Protein AF-A0AAU6AHE7-F1 (afdb_monomer_lite)

Sequence (210 aa):
MGIYHPPVNEHETVVSTALHVVAATHYSRADDPHEDAAYEYSVEQLALAARALAEAVDRKPADEQPIGWTKGREIEQDAIHKHFGLSYANYLVIPRTLLQSMPQEWQHQFVALLKVLEEAFAHVPQADVYDVTAGTENLLRDMTESQLYAACVEVTGDDEMGHGPNTAYRRLSDGEELDGDSYGFMPGEDPVPHYNRGRTRIEPRLGGGE

Secondary structure (DSSP, 8-state):
-PPPPPPHHHHHHHHHHHHHHHHTTPPP-S--S-HHHHHHHHHHHHHHHHHHHHHHHHTS-TTTSPTT--TT-------HHHHT--SS-S-----HHHHHHS-HHHHHHHHHHHHHHHHHHTTS---S------EEEEEGGGS-HHHHHHTTEEEES-BTTBS-TT-EEEETTT--EE-TTSEEEEE---SSPPP-TTT-------S---

Structure (mmCIF, N/CA/C/O backbone):
data_AF-A0AAU6AHE7-F1
#
_entry.id   AF-A0AAU6AHE7-F1
#
loop_
_atom_site.group_PDB
_atom_site.id
_atom_site.type_symbol
_atom_site.label_atom_id
_atom_site.label_alt_id
_atom_site.label_comp_id
_atom_site.label_asym_id
_atom_site.label_entity_id
_atom_site.label_seq_id
_atom_site.pdbx_PDB_ins_code
_atom_site.Cartn_x
_atom_site.Cartn_y
_atom_site.Cartn_z
_atom_site.occupancy
_atom_site.B_iso_or_equiv
_atom_site.auth_seq_id
_atom_site.auth_comp_id
_atom_site.auth_asym_id
_atom_site.auth_atom_id
_atom_site.pdbx_PDB_model_num
ATOM 1 N N . MET A 1 1 ? -3.663 -21.275 24.344 1.00 34.25 1 MET A N 1
ATOM 2 C CA . MET A 1 1 ? -3.005 -20.129 23.682 1.00 34.25 1 MET A CA 1
ATOM 3 C C . MET A 1 1 ? -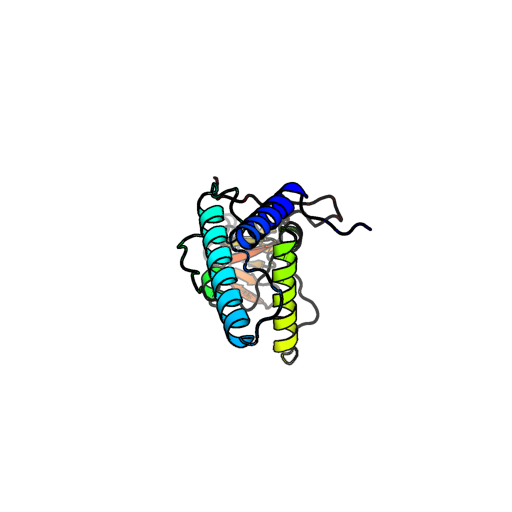3.708 -18.892 24.214 1.00 34.25 1 MET A C 1
ATOM 5 O O . MET A 1 1 ? -4.922 -18.826 24.085 1.00 34.25 1 MET A O 1
ATOM 9 N N . GLY A 1 2 ? -3.004 -18.092 25.017 1.00 37.03 2 GLY A N 1
ATOM 10 C CA . GLY A 1 2 ? -3.599 -17.163 25.984 1.00 37.03 2 GLY A CA 1
ATOM 11 C C . GLY A 1 2 ? -4.279 -15.960 25.339 1.00 37.03 2 GLY A C 1
ATOM 12 O O . GLY A 1 2 ? -3.719 -15.339 24.442 1.00 37.03 2 GLY A O 1
ATOM 13 N N . ILE A 1 3 ? -5.484 -15.662 25.821 1.00 34.66 3 ILE A N 1
ATOM 14 C CA . ILE A 1 3 ? -6.215 -14.418 25.579 1.00 34.66 3 ILE A CA 1
ATOM 15 C C . ILE A 1 3 ? -5.326 -13.277 26.090 1.00 34.66 3 ILE A C 1
ATOM 17 O O . ILE A 1 3 ? -4.918 -13.292 27.250 1.00 34.66 3 ILE A O 1
ATOM 21 N N . TYR A 1 4 ? -4.968 -12.335 25.220 1.00 42.66 4 TYR A N 1
ATOM 22 C CA . TYR A 1 4 ? -4.226 -11.144 25.622 1.00 42.66 4 TYR A CA 1
ATOM 23 C C . TYR A 1 4 ? -5.147 -10.266 26.474 1.00 42.66 4 TYR A C 1
ATOM 25 O O . TYR A 1 4 ? -6.187 -9.806 26.005 1.00 42.66 4 TYR A O 1
ATOM 33 N N . HIS A 1 5 ? -4.776 -10.081 27.737 1.00 38.50 5 HIS A N 1
ATOM 34 C CA . HIS A 1 5 ? -5.360 -9.066 28.598 1.00 38.50 5 HIS A CA 1
ATOM 35 C C . HIS A 1 5 ? -4.505 -7.798 28.461 1.00 38.50 5 HIS A C 1
ATOM 37 O O . HIS A 1 5 ? -3.282 -7.910 28.591 1.00 38.50 5 HIS A O 1
ATOM 43 N N . PRO A 1 6 ? -5.097 -6.617 28.195 1.00 37.56 6 PRO A N 1
ATOM 44 C CA . PRO A 1 6 ? -4.361 -5.356 28.264 1.00 37.56 6 PRO A CA 1
ATOM 45 C C . PRO A 1 6 ? -3.673 -5.240 29.635 1.00 37.56 6 PRO A C 1
ATOM 47 O O . PRO A 1 6 ? -4.165 -5.841 30.599 1.00 37.56 6 PRO A O 1
ATOM 50 N N . PRO A 1 7 ? -2.538 -4.521 29.745 1.00 43.16 7 PRO A N 1
ATOM 51 C CA . PRO A 1 7 ? -1.830 -4.372 31.010 1.00 43.16 7 PRO A CA 1
ATOM 52 C C . PRO A 1 7 ? -2.825 -3.935 32.084 1.00 43.16 7 PRO A C 1
ATOM 54 O O . PRO A 1 7 ? -3.470 -2.892 31.975 1.00 43.16 7 PRO A O 1
ATOM 57 N N . VAL A 1 8 ? -2.972 -4.803 33.086 1.00 47.88 8 VAL A N 1
ATOM 58 C CA . VAL A 1 8 ? -4.043 -4.791 34.092 1.00 47.88 8 VAL A CA 1
ATOM 59 C C . VAL A 1 8 ? -4.234 -3.393 34.694 1.00 47.88 8 VAL A C 1
ATOM 61 O O . VAL A 1 8 ? -5.364 -2.957 34.867 1.00 47.88 8 VAL A O 1
ATOM 64 N N . ASN A 1 9 ? -3.148 -2.633 34.851 1.00 49.12 9 ASN A N 1
ATOM 65 C CA . ASN A 1 9 ? -3.151 -1.288 35.421 1.00 49.12 9 ASN A CA 1
ATOM 66 C C . ASN A 1 9 ? -3.928 -0.230 34.617 1.00 49.12 9 ASN A C 1
ATOM 68 O O . ASN A 1 9 ? -4.569 0.624 35.225 1.00 49.12 9 ASN A O 1
ATOM 72 N N . GLU A 1 10 ? -3.895 -0.231 33.281 1.00 47.84 10 GLU A N 1
ATOM 73 C CA . GLU A 1 10 ? -4.550 0.830 32.489 1.00 47.84 10 GLU A CA 1
ATOM 74 C C . GLU A 1 10 ? -6.059 0.595 32.391 1.00 47.84 10 GLU A C 1
ATOM 76 O O . GLU A 1 10 ? -6.860 1.509 32.604 1.00 47.84 10 GLU A O 1
ATOM 81 N N . HIS A 1 11 ? -6.449 -0.663 32.177 1.00 47.00 11 HIS A N 1
ATOM 82 C CA . HIS A 1 11 ? -7.846 -1.082 32.186 1.00 47.00 11 HIS A CA 1
ATOM 83 C C . HIS A 1 11 ? -8.463 -0.944 33.587 1.00 47.00 11 HIS A C 1
ATOM 85 O O . HIS A 1 11 ? -9.567 -0.421 33.716 1.00 47.00 11 HIS A O 1
ATOM 91 N N . GLU A 1 12 ? -7.746 -1.321 34.653 1.00 53.78 12 GLU A N 1
ATOM 92 C CA . GLU A 1 12 ? -8.197 -1.105 36.035 1.00 53.78 12 GLU A CA 1
ATOM 93 C C . GLU A 1 12 ? -8.295 0.376 36.392 1.00 53.78 12 GLU A C 1
ATOM 95 O O . GLU A 1 12 ? -9.189 0.753 37.143 1.00 53.78 12 GLU A O 1
ATOM 100 N N . THR A 1 13 ? -7.447 1.246 35.840 1.00 58.53 13 THR A N 1
ATOM 101 C CA . THR A 1 13 ? -7.545 2.688 36.104 1.00 58.53 13 THR A CA 1
ATOM 102 C C . THR A 1 13 ? -8.794 3.279 35.453 1.00 58.53 13 THR A C 1
ATOM 104 O O . THR A 1 13 ? -9.534 4.009 36.112 1.00 58.53 13 THR A O 1
ATOM 107 N N . VAL A 1 14 ? -9.085 2.931 34.195 1.00 57.94 14 VAL A N 1
ATOM 108 C CA . VAL A 1 14 ? -10.292 3.410 33.497 1.00 57.94 14 VAL A CA 1
ATOM 109 C C . VAL A 1 14 ? -11.553 2.843 34.144 1.00 57.94 14 VAL A C 1
ATOM 111 O O . VAL A 1 14 ? -12.477 3.595 34.453 1.00 57.94 14 VAL A O 1
ATOM 114 N N . VAL A 1 15 ? -11.573 1.536 34.416 1.00 57.06 15 VAL A N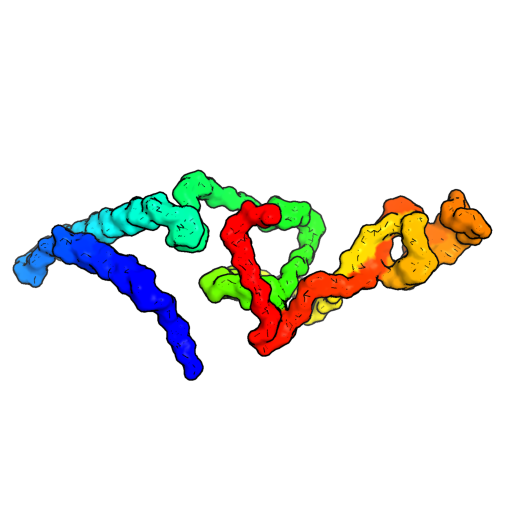 1
ATOM 115 C CA . VAL A 1 15 ? -12.703 0.864 35.067 1.00 57.06 15 VAL A CA 1
ATOM 116 C C . VAL A 1 15 ? -12.902 1.371 36.495 1.00 57.06 15 VAL A C 1
ATOM 118 O O . VAL A 1 15 ? -14.031 1.678 36.860 1.00 57.06 15 VAL A O 1
ATOM 121 N N . SER A 1 16 ? -11.846 1.530 37.299 1.00 59.09 16 SER A N 1
ATOM 122 C CA . SER A 1 16 ? -11.978 2.052 38.668 1.00 59.09 16 SER A CA 1
ATOM 123 C C . SER A 1 16 ? -12.401 3.516 38.688 1.00 59.09 16 SER A C 1
ATOM 125 O O . SER A 1 16 ? -13.220 3.883 39.523 1.00 59.09 16 SER A O 1
ATOM 127 N N . THR A 1 17 ? -11.925 4.341 37.751 1.00 61.66 17 THR A N 1
ATOM 128 C CA . THR A 1 17 ? -12.350 5.744 37.632 1.00 61.66 17 THR A CA 1
ATOM 129 C C . THR A 1 17 ? -13.822 5.826 37.233 1.00 61.66 17 THR A C 1
ATOM 131 O O . THR A 1 17 ? -14.583 6.553 37.869 1.00 61.66 17 THR A O 1
ATOM 134 N N . ALA A 1 18 ? -14.256 5.030 36.249 1.00 59.69 18 ALA A N 1
ATOM 135 C CA . ALA A 1 18 ? -15.661 4.943 35.859 1.00 59.69 18 ALA A CA 1
ATOM 136 C C . ALA A 1 18 ? -16.542 4.451 37.020 1.00 59.69 18 ALA A C 1
ATOM 138 O O . ALA A 1 18 ? -17.566 5.063 37.320 1.00 59.69 18 ALA A O 1
ATOM 139 N N . LEU A 1 19 ? -16.115 3.402 37.731 1.00 59.88 19 LEU A N 1
ATOM 140 C CA . LEU A 1 19 ? -16.818 2.877 38.902 1.00 59.88 19 LEU A CA 1
ATOM 141 C C . LEU A 1 19 ? -16.859 3.882 40.057 1.00 59.88 19 LEU A C 1
ATOM 143 O O . LEU A 1 19 ? -17.886 3.975 40.717 1.00 59.88 19 LEU A O 1
ATOM 147 N N . HIS A 1 20 ? -15.803 4.664 40.296 1.00 62.97 20 HIS A N 1
ATOM 148 C CA . HIS A 1 20 ? -15.810 5.711 41.321 1.00 62.97 20 HIS A CA 1
ATOM 149 C C . HIS A 1 20 ? -16.767 6.853 40.980 1.00 62.97 20 HIS A C 1
ATOM 151 O O . HIS A 1 20 ? -17.437 7.353 41.878 1.00 62.97 20 HIS A O 1
ATOM 157 N N . VAL A 1 21 ? -16.866 7.253 39.710 1.00 61.03 21 VAL A N 1
ATOM 158 C CA . VAL A 1 21 ? -17.816 8.291 39.272 1.00 61.03 21 VAL A CA 1
ATOM 159 C C . VAL A 1 21 ? -19.261 7.800 39.409 1.00 61.03 21 VAL A C 1
ATOM 161 O O . VAL A 1 21 ? -20.110 8.528 39.923 1.00 61.03 21 VAL A O 1
ATOM 164 N N . VAL A 1 22 ? -19.530 6.546 39.035 1.00 57.94 22 VAL A N 1
ATOM 165 C CA . VAL A 1 22 ? -20.841 5.903 39.239 1.00 57.94 22 VAL A CA 1
ATOM 166 C C . VAL A 1 22 ? -21.149 5.734 40.733 1.00 57.94 22 VAL A C 1
ATOM 168 O O . VAL A 1 22 ? -22.273 5.965 41.168 1.00 57.94 22 VAL A O 1
ATOM 171 N N . ALA A 1 23 ? -20.151 5.389 41.550 1.00 56.81 23 ALA A N 1
ATOM 172 C CA . ALA A 1 23 ? -20.336 5.199 42.984 1.00 56.81 23 ALA A CA 1
ATOM 173 C C . ALA A 1 23 ? -20.559 6.516 43.743 1.00 56.81 23 ALA A C 1
ATOM 175 O O . ALA A 1 23 ? -21.386 6.576 44.652 1.00 56.81 23 ALA A O 1
ATOM 176 N N . ALA A 1 24 ? -19.854 7.582 43.356 1.00 57.75 24 ALA A N 1
ATOM 177 C CA . ALA A 1 24 ? -19.977 8.916 43.944 1.00 57.75 24 ALA A CA 1
ATOM 178 C C . ALA A 1 24 ? -21.341 9.575 43.678 1.00 57.75 24 ALA A C 1
ATOM 180 O O . ALA A 1 24 ? -21.667 10.586 44.299 1.00 57.75 24 ALA A O 1
ATOM 181 N N . THR A 1 25 ? -22.134 9.009 42.769 1.00 58.19 25 THR A N 1
ATOM 182 C CA . THR A 1 25 ? -23.429 9.541 42.336 1.00 58.19 25 THR A CA 1
ATOM 183 C C . THR A 1 25 ? -24.606 8.656 42.767 1.00 58.19 25 THR A C 1
ATOM 185 O O . THR A 1 25 ? -25.740 8.925 42.391 1.00 58.19 25 THR A O 1
ATOM 188 N N . HIS A 1 26 ? -24.385 7.620 43.592 1.00 55.16 26 HIS A N 1
ATOM 189 C CA . HIS A 1 26 ? -25.413 6.616 43.890 1.00 55.16 26 HIS A CA 1
ATOM 190 C C . HIS A 1 26 ? -26.710 7.156 44.529 1.00 55.16 26 HIS A C 1
ATOM 192 O O . HIS A 1 26 ? -26.734 7.627 45.666 1.00 55.16 26 HIS A O 1
ATOM 198 N N . TYR A 1 27 ? -27.812 6.908 43.815 1.00 48.03 27 TYR A N 1
ATOM 199 C CA . TYR A 1 27 ? -29.185 6.764 44.303 1.00 48.03 27 TYR A CA 1
ATOM 200 C C . TYR A 1 27 ? -29.412 5.304 44.765 1.00 48.03 27 TYR A C 1
ATOM 202 O O . TYR A 1 27 ? -29.033 4.361 44.064 1.00 48.03 27 TYR A O 1
ATOM 210 N N . SER A 1 28 ? -29.986 5.101 45.959 1.00 48.84 28 SER A N 1
ATOM 211 C CA . SER A 1 28 ? -30.233 3.775 46.556 1.00 48.84 28 SER A CA 1
ATOM 212 C C . SER A 1 28 ? -31.564 3.194 46.072 1.00 48.84 28 SER A C 1
ATOM 214 O O . SER A 1 28 ? -32.614 3.804 46.247 1.00 48.84 28 SER A O 1
ATOM 216 N N . ARG A 1 29 ? -31.515 1.993 45.486 1.00 50.91 29 ARG A N 1
ATOM 217 C CA . ARG A 1 29 ? -32.651 1.278 44.891 1.00 50.91 29 ARG A CA 1
ATOM 218 C C . ARG A 1 29 ? -33.308 0.368 45.930 1.00 50.91 29 ARG A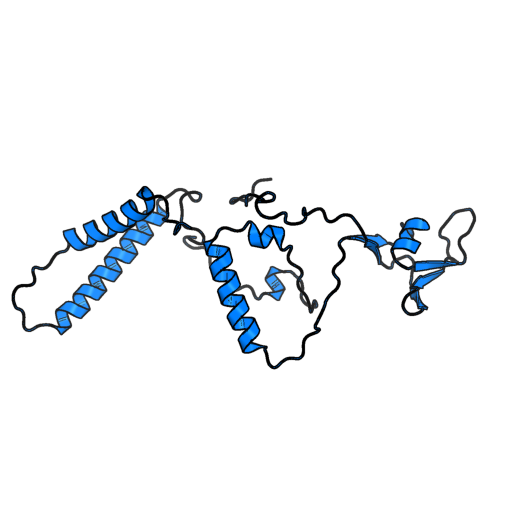 C 1
ATOM 220 O O . ARG A 1 29 ? -33.000 -0.817 46.003 1.00 50.91 29 ARG A O 1
ATOM 227 N N . ALA A 1 30 ? -34.202 0.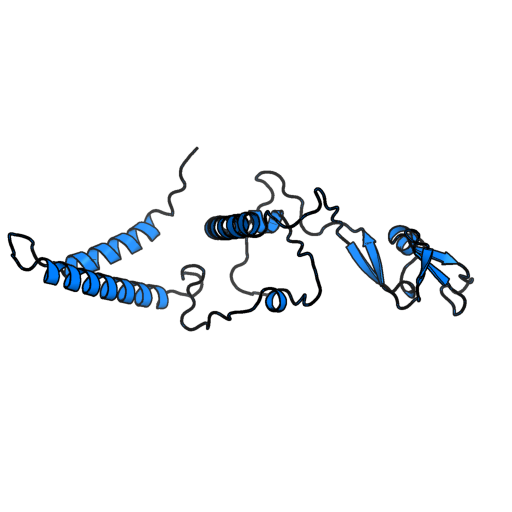924 46.731 1.00 46.09 30 ALA A N 1
ATOM 228 C CA . ALA A 1 30 ? -35.174 0.135 47.475 1.00 46.09 30 ALA A CA 1
ATOM 229 C C . ALA A 1 30 ? -36.549 0.764 47.224 1.00 46.09 30 ALA A C 1
ATOM 231 O O . ALA A 1 30 ? -36.892 1.756 47.853 1.00 46.09 30 ALA A O 1
ATOM 232 N N . ASP A 1 31 ? -37.258 0.187 46.249 1.00 52.06 31 ASP A N 1
ATOM 233 C CA . ASP A 1 31 ? -38.673 0.400 45.912 1.00 52.06 31 ASP A CA 1
ATOM 234 C C . ASP A 1 31 ? -39.074 1.810 45.409 1.00 52.06 31 ASP A C 1
ATOM 236 O O . ASP A 1 31 ? -39.414 2.673 46.212 1.00 52.06 31 ASP A O 1
ATOM 240 N N . ASP A 1 32 ? -39.124 2.053 44.083 1.00 50.88 32 ASP A N 1
ATOM 241 C CA . ASP A 1 32 ? -39.706 3.304 43.542 1.00 50.88 32 ASP A CA 1
ATOM 242 C C . ASP A 1 32 ? -40.528 3.105 42.232 1.00 50.88 32 ASP A C 1
ATOM 244 O O . ASP A 1 32 ? -40.006 2.533 41.269 1.00 50.88 32 ASP A O 1
ATOM 248 N N . PRO A 1 33 ? -41.801 3.567 42.177 1.00 51.56 33 PRO A N 1
ATOM 249 C CA . PRO A 1 33 ? -42.702 3.550 41.012 1.00 51.56 33 PRO A CA 1
ATOM 250 C C . PRO A 1 33 ? -42.347 4.499 39.839 1.00 51.56 33 PRO A C 1
ATOM 252 O O . PRO A 1 33 ? -43.145 4.621 38.908 1.00 51.56 33 PRO A O 1
ATOM 255 N N . HIS A 1 34 ? -41.186 5.158 39.839 1.00 54.19 34 HIS A N 1
ATOM 256 C CA . HIS A 1 34 ? -40.734 6.083 38.785 1.00 54.19 34 HIS A CA 1
ATOM 257 C C . HIS A 1 34 ? -39.682 5.489 37.820 1.00 54.19 34 HIS A C 1
ATOM 259 O O . HIS A 1 34 ? -38.657 6.111 37.545 1.00 54.19 34 HIS A O 1
ATOM 265 N N . GLU A 1 35 ? -39.925 4.291 37.282 1.00 53.50 35 GLU A N 1
ATOM 266 C CA . GLU A 1 35 ? -38.985 3.547 36.414 1.00 53.50 35 GLU A CA 1
ATOM 267 C C . GLU A 1 35 ? -38.435 4.368 35.221 1.00 53.50 35 GLU A C 1
ATOM 269 O O . GLU A 1 35 ? -37.248 4.268 34.904 1.00 53.50 35 GLU A O 1
ATOM 274 N N . ASP A 1 36 ? -39.240 5.265 34.643 1.00 57.38 36 ASP A N 1
ATOM 275 C CA . ASP A 1 36 ? -38.819 6.162 33.553 1.00 57.38 36 ASP A CA 1
ATOM 276 C C . ASP A 1 36 ? -37.792 7.220 34.008 1.00 57.38 36 ASP A C 1
ATOM 278 O O . ASP A 1 36 ? -36.836 7.517 33.289 1.00 57.38 36 ASP A O 1
ATOM 282 N N . ALA A 1 37 ? -37.909 7.722 35.243 1.00 58.62 37 ALA A N 1
ATOM 283 C CA . ALA A 1 37 ? -36.946 8.665 35.818 1.00 58.62 37 ALA A CA 1
ATOM 284 C C . ALA A 1 37 ? -35.591 7.994 36.105 1.00 58.62 37 ALA A C 1
ATOM 286 O O . ALA A 1 37 ? -34.546 8.643 36.052 1.00 58.62 37 ALA A O 1
ATOM 287 N N . ALA A 1 38 ? -35.586 6.682 36.369 1.00 56.34 38 ALA A N 1
ATOM 288 C CA . ALA A 1 38 ? -34.358 5.912 36.551 1.00 56.34 38 ALA A CA 1
ATOM 289 C C . ALA A 1 38 ? -33.588 5.740 35.231 1.00 56.34 38 ALA A C 1
ATOM 291 O O . ALA A 1 38 ? -32.355 5.798 35.230 1.00 56.34 38 ALA A O 1
ATOM 292 N N . TYR A 1 39 ? -34.298 5.563 34.111 1.00 58.81 39 TYR A N 1
ATOM 293 C CA . TYR A 1 39 ? -33.679 5.516 32.788 1.00 58.81 39 TYR A CA 1
ATOM 294 C C . TYR A 1 39 ? -33.067 6.872 32.421 1.00 58.81 39 TYR A C 1
ATOM 296 O O . TYR A 1 39 ? -31.875 6.929 32.115 1.00 58.81 39 TYR A O 1
ATOM 304 N N . GLU A 1 40 ? -33.829 7.963 32.538 1.00 59.91 40 GLU A N 1
ATOM 305 C CA . GLU A 1 40 ? -33.344 9.322 32.250 1.00 59.91 40 GLU A CA 1
ATOM 306 C C . GLU A 1 40 ? -32.126 9.688 33.109 1.00 59.91 40 GLU A C 1
ATOM 308 O O . GLU A 1 40 ? -31.093 10.104 32.581 1.00 59.91 40 GLU A O 1
ATOM 313 N N . TYR A 1 41 ? -32.181 9.410 34.413 1.00 66.94 41 TYR A N 1
ATOM 314 C CA . TYR A 1 41 ? -31.055 9.631 35.316 1.00 66.94 41 TYR A CA 1
ATOM 315 C C . TYR A 1 41 ? -29.827 8.784 34.951 1.00 66.94 41 TYR A C 1
ATOM 317 O O . TYR A 1 41 ? -28.698 9.273 34.985 1.00 66.94 41 TYR A O 1
ATOM 325 N N . SER A 1 42 ? -30.013 7.517 34.563 1.00 65.25 42 SER A N 1
ATOM 326 C CA . SER A 1 42 ? -28.894 6.659 34.152 1.00 65.25 42 SER A CA 1
ATOM 327 C C . SER A 1 42 ? -28.205 7.159 32.877 1.00 65.25 42 SER A C 1
ATOM 329 O O . SER A 1 42 ? -26.978 7.095 32.777 1.00 65.25 42 SER A O 1
ATOM 331 N N . VAL A 1 43 ? -28.974 7.716 31.936 1.00 65.94 43 VAL A N 1
ATOM 332 C CA . VAL A 1 43 ? -28.452 8.343 30.715 1.00 65.94 43 VAL A CA 1
ATOM 333 C C . VAL A 1 43 ? -27.667 9.610 31.058 1.00 65.94 43 VAL A C 1
ATOM 335 O O . VAL A 1 43 ? -26.573 9.810 30.526 1.00 65.94 43 VAL A O 1
ATOM 338 N N . GLU A 1 44 ? -28.161 10.432 31.987 1.00 68.50 44 GLU A N 1
ATOM 339 C CA . GLU A 1 44 ? -27.439 11.614 32.471 1.00 68.50 44 GLU A CA 1
ATOM 340 C C . GLU A 1 44 ? -26.124 11.247 33.171 1.00 68.50 44 GLU A C 1
ATOM 342 O O . GLU A 1 44 ? -25.083 11.843 32.883 1.00 68.50 44 GLU A O 1
ATOM 347 N N . GLN A 1 45 ? -26.129 10.232 34.043 1.00 73.19 45 GLN A N 1
ATOM 348 C CA . GLN A 1 45 ? -24.910 9.767 34.712 1.00 73.19 45 GLN A CA 1
ATOM 349 C C . GLN A 1 45 ? -23.899 9.182 33.723 1.00 73.19 45 GLN A C 1
ATOM 351 O O . GLN A 1 45 ? -22.700 9.446 33.840 1.00 73.19 45 GLN A O 1
ATOM 356 N N . LEU A 1 46 ? -24.363 8.448 32.708 1.00 73.38 46 LEU A N 1
ATOM 357 C CA . LEU A 1 46 ? -23.504 7.950 31.637 1.00 73.38 46 LEU A CA 1
ATOM 358 C C . LEU A 1 46 ? -22.875 9.104 30.843 1.00 73.38 46 LEU A C 1
ATOM 360 O O . LEU A 1 46 ? -21.678 9.069 30.560 1.00 73.38 46 LEU A O 1
ATOM 364 N N . ALA A 1 47 ? -23.650 10.143 30.524 1.00 64.81 47 ALA A N 1
ATOM 365 C CA . ALA A 1 47 ? -23.152 11.323 29.821 1.00 64.81 47 ALA A CA 1
ATOM 366 C C . ALA A 1 47 ? -22.108 12.093 30.651 1.00 64.81 47 ALA A C 1
ATOM 368 O O . ALA A 1 47 ? -21.072 12.503 30.119 1.00 64.81 47 ALA A O 1
ATOM 369 N N . LEU A 1 48 ? -22.336 12.248 31.960 1.00 72.69 48 LEU A N 1
ATOM 370 C CA . LEU A 1 48 ? -21.383 12.878 32.879 1.00 72.69 48 LEU A CA 1
ATOM 371 C C . LEU A 1 48 ? -20.095 12.059 33.016 1.00 72.69 48 LEU A C 1
ATOM 373 O O . LEU A 1 48 ? -19.003 12.625 32.939 1.00 72.69 48 LEU A O 1
ATOM 377 N N . ALA A 1 49 ? -20.206 10.737 33.157 1.00 73.31 49 ALA A N 1
ATOM 378 C CA . ALA A 1 49 ? -19.057 9.842 33.227 1.00 73.31 49 ALA A CA 1
ATOM 379 C C . ALA A 1 49 ? -18.247 9.849 31.921 1.00 73.31 49 ALA A C 1
ATOM 381 O O . ALA A 1 49 ? -17.021 9.959 31.961 1.00 73.31 49 ALA A O 1
ATOM 382 N N . ALA A 1 50 ? -18.917 9.811 30.765 1.00 71.75 50 ALA A N 1
ATOM 383 C CA . ALA A 1 50 ? -18.272 9.900 29.456 1.00 71.75 50 ALA A CA 1
ATOM 384 C C . ALA A 1 50 ? -17.523 11.230 29.281 1.00 71.75 50 ALA A C 1
ATOM 386 O O . ALA A 1 50 ? -16.381 11.244 28.818 1.00 71.75 50 ALA A O 1
ATOM 387 N N . ARG A 1 51 ? -18.125 12.346 29.711 1.00 72.69 51 ARG A N 1
ATOM 388 C CA . ARG A 1 51 ? -17.478 13.663 29.689 1.00 72.69 51 ARG A CA 1
ATOM 389 C C . ARG A 1 51 ? -16.261 13.723 30.611 1.00 72.69 51 ARG A C 1
ATOM 391 O O . ARG A 1 51 ? -15.210 14.199 30.192 1.00 72.69 51 ARG A O 1
ATOM 398 N N . ALA A 1 52 ? -16.383 13.238 31.845 1.00 74.75 52 ALA A N 1
ATOM 399 C CA . ALA A 1 52 ? -15.278 13.223 32.801 1.00 74.75 52 ALA A CA 1
ATOM 400 C C . ALA A 1 52 ? -14.109 12.357 32.304 1.00 74.75 52 ALA A C 1
ATOM 402 O O . ALA A 1 52 ? -12.949 12.746 32.449 1.00 74.75 52 ALA A O 1
ATOM 403 N N . LEU A 1 53 ? -14.412 11.220 31.670 1.00 79.00 53 LEU A N 1
ATOM 404 C CA . LEU A 1 53 ? -13.415 10.364 31.035 1.00 79.00 53 LEU A CA 1
ATOM 405 C C . LEU A 1 53 ? -12.709 11.096 29.889 1.00 79.00 53 LEU A C 1
ATOM 407 O O . LEU A 1 53 ? -11.482 11.103 29.847 1.00 79.00 53 LEU A O 1
ATOM 411 N N . ALA A 1 54 ? -13.460 11.763 29.010 1.00 75.25 54 ALA A N 1
ATOM 412 C CA . ALA A 1 54 ? -12.882 12.544 27.920 1.00 75.25 5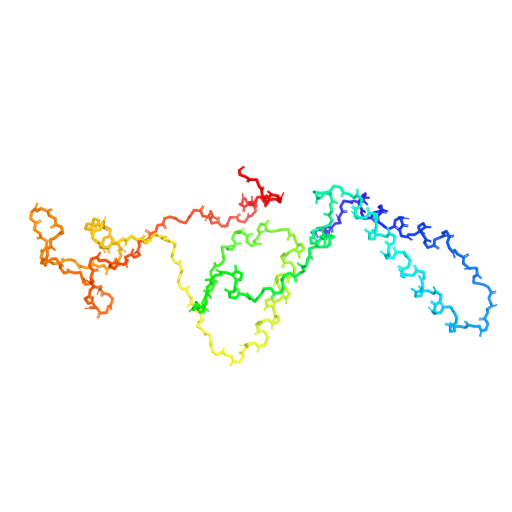4 ALA A CA 1
ATOM 413 C C . ALA A 1 54 ? -11.946 13.652 28.432 1.00 75.25 54 ALA A C 1
ATOM 415 O O . ALA A 1 54 ? -10.820 13.790 27.961 1.00 75.25 54 ALA A O 1
ATOM 416 N N . GLU A 1 55 ? -12.365 14.394 29.459 1.00 77.06 55 GLU A N 1
ATOM 417 C CA . GLU A 1 55 ? -11.534 15.429 30.082 1.00 77.06 55 GLU A CA 1
ATOM 418 C C . GLU A 1 55 ? -10.278 14.858 30.758 1.00 77.06 55 GLU A C 1
ATOM 420 O O . GLU A 1 55 ? -9.230 15.506 30.763 1.00 77.06 55 GLU A O 1
ATOM 425 N N . ALA A 1 56 ? -10.360 13.662 31.346 1.00 78.44 56 ALA A N 1
ATOM 426 C CA . ALA A 1 56 ? -9.212 12.995 31.952 1.00 78.44 56 ALA A CA 1
ATOM 427 C C . ALA A 1 56 ? -8.195 12.546 30.895 1.00 78.44 56 ALA A C 1
ATOM 429 O O . ALA A 1 56 ? -6.993 12.726 31.090 1.00 78.44 56 ALA A O 1
ATOM 430 N N . VAL A 1 57 ? -8.675 12.009 29.772 1.00 76.81 57 VAL A N 1
ATOM 431 C CA . VAL A 1 57 ? -7.827 11.618 28.644 1.00 76.81 57 VAL A CA 1
ATOM 432 C C . VAL A 1 57 ? -7.169 12.844 28.004 1.00 76.81 57 VAL A C 1
ATOM 434 O O . VAL A 1 57 ? -5.966 12.831 27.771 1.00 76.81 57 VAL A O 1
ATOM 437 N N . ASP A 1 58 ? -7.905 13.942 27.829 1.00 75.62 58 ASP A N 1
ATOM 438 C CA . ASP A 1 58 ? -7.378 15.209 27.300 1.00 75.62 58 ASP A CA 1
ATOM 439 C C . ASP A 1 58 ? -6.225 15.807 28.120 1.00 75.62 58 ASP A C 1
ATOM 441 O O . ASP A 1 58 ? -5.431 16.587 27.595 1.00 75.62 58 ASP A O 1
ATOM 445 N N . ARG A 1 59 ? -6.149 15.503 29.422 1.00 78.88 59 ARG A N 1
ATOM 446 C CA . ARG A 1 59 ? -5.072 15.984 30.304 1.00 78.88 59 ARG A CA 1
ATOM 447 C C . ARG A 1 59 ? -3.796 15.151 30.199 1.00 78.88 59 ARG A C 1
ATOM 449 O O . ARG A 1 59 ? -2.782 15.559 30.762 1.00 78.88 59 ARG A O 1
ATOM 456 N N . LYS A 1 60 ? -3.836 13.997 29.529 1.00 75.19 60 LYS A N 1
ATOM 457 C CA . LYS A 1 60 ? -2.653 13.158 29.326 1.00 75.19 60 LYS A CA 1
ATOM 458 C C . LYS A 1 60 ? -1.729 13.753 28.255 1.00 75.19 60 LYS A C 1
ATOM 460 O O . LYS A 1 60 ? -2.230 14.378 27.314 1.00 75.19 60 LYS A O 1
ATOM 465 N N . PRO A 1 61 ? -0.403 13.551 28.370 1.00 76.06 61 PRO A N 1
ATOM 466 C CA . PRO A 1 61 ? 0.542 13.757 27.271 1.00 76.06 61 PRO A CA 1
ATOM 467 C C . PRO A 1 61 ? 0.082 13.056 25.982 1.00 76.06 61 PRO A C 1
ATOM 469 O O . PRO A 1 61 ? -0.572 12.019 26.052 1.00 76.06 61 PRO A O 1
ATOM 472 N N . ALA A 1 62 ? 0.395 13.614 24.807 1.00 68.56 62 ALA A N 1
ATOM 473 C CA . ALA A 1 62 ? -0.111 13.114 23.519 1.00 68.56 62 ALA A CA 1
ATOM 474 C C . ALA A 1 62 ? 0.325 11.669 23.201 1.00 68.56 62 ALA A C 1
ATOM 476 O O . ALA A 1 62 ? -0.392 10.940 22.527 1.00 68.56 62 ALA A O 1
ATOM 477 N N . ASP A 1 63 ? 1.481 11.257 23.709 1.00 71.69 63 ASP A N 1
ATOM 478 C CA . ASP A 1 63 ? 2.035 9.904 23.644 1.00 71.69 63 ASP A CA 1
ATOM 479 C C . ASP A 1 63 ? 1.375 8.921 24.628 1.00 71.69 63 ASP A C 1
ATOM 481 O O . ASP A 1 63 ? 1.467 7.711 24.440 1.00 71.69 63 ASP A O 1
ATOM 485 N N . GLU A 1 64 ? 0.664 9.427 25.640 1.00 71.94 64 GLU A N 1
ATOM 486 C CA . GLU A 1 64 ? -0.131 8.642 26.594 1.00 71.94 64 GLU A CA 1
ATOM 487 C C . GLU A 1 64 ? -1.641 8.659 26.289 1.00 71.94 64 GLU A C 1
ATOM 489 O O . GLU A 1 64 ? -2.432 8.021 26.995 1.00 71.94 64 GLU A O 1
ATOM 494 N N . GLN A 1 65 ? -2.074 9.423 25.284 1.00 74.56 65 GLN A N 1
ATOM 495 C CA . GLN A 1 65 ? -3.470 9.454 24.860 1.00 74.56 65 GLN A CA 1
ATOM 496 C C . GLN A 1 65 ? -3.820 8.181 24.063 1.00 74.56 65 GLN A C 1
ATOM 498 O O . GLN A 1 65 ? -2.977 7.643 23.343 1.00 74.56 65 GLN A O 1
ATOM 503 N N . PRO A 1 66 ? -5.069 7.682 24.154 1.00 70.06 66 PRO A N 1
ATOM 504 C CA . PRO A 1 66 ? -5.547 6.594 23.318 1.00 70.06 66 PRO A CA 1
ATOM 505 C C . PRO A 1 66 ? -5.337 6.912 21.841 1.00 70.06 66 PRO A C 1
ATOM 507 O O . PRO A 1 66 ? -5.489 8.048 21.395 1.00 70.06 66 PRO A O 1
ATOM 510 N N . ILE A 1 67 ? -5.032 5.895 21.050 1.00 56.41 67 ILE A N 1
ATOM 511 C CA . ILE A 1 67 ? -4.793 6.086 19.623 1.00 56.41 67 ILE A CA 1
ATOM 512 C C . ILE A 1 67 ? -6.062 6.624 18.941 1.00 56.41 67 ILE A C 1
ATOM 514 O O . ILE A 1 67 ? -7.156 6.103 19.145 1.00 56.41 67 ILE A O 1
ATOM 518 N N . GLY A 1 68 ? -5.910 7.675 18.130 1.00 57.78 68 GLY A N 1
ATOM 519 C CA . GLY A 1 68 ? -7.029 8.381 17.492 1.00 57.78 68 GLY A CA 1
ATOM 520 C C . GLY A 1 68 ? -7.699 9.425 18.392 1.00 57.78 68 GLY A C 1
ATOM 521 O O . GLY A 1 68 ? -8.512 10.210 17.903 1.00 57.78 68 GLY A O 1
ATOM 522 N N . TRP A 1 69 ? -7.323 9.500 19.675 1.00 63.34 69 TRP A N 1
ATOM 523 C CA . TRP A 1 69 ? -7.717 10.589 20.558 1.00 63.34 69 TRP A CA 1
ATOM 524 C C . TRP A 1 69 ? -7.003 11.862 20.122 1.00 63.34 69 TRP A C 1
ATOM 526 O O . TRP A 1 69 ? -5.807 12.042 20.324 1.00 63.34 69 TRP A O 1
ATOM 536 N N . THR A 1 70 ? -7.735 12.742 19.454 1.00 59.47 70 THR A N 1
ATOM 537 C CA . THR A 1 70 ? -7.206 14.027 19.017 1.00 59.47 70 THR A CA 1
ATOM 538 C C . THR A 1 70 ? -8.232 15.098 19.331 1.00 59.47 70 THR A C 1
ATOM 540 O O . THR A 1 70 ? -9.212 15.296 18.616 1.00 59.47 70 THR A O 1
ATOM 543 N N . LYS A 1 71 ? -8.026 15.789 20.455 1.00 48.41 71 LYS A N 1
ATOM 544 C CA . LYS A 1 71 ? -8.871 16.913 20.852 1.00 48.41 71 LYS A CA 1
ATOM 545 C C . LYS A 1 71 ? -8.809 17.994 19.771 1.00 48.41 71 LYS A C 1
ATOM 547 O O . LYS A 1 71 ? -7.803 18.682 19.635 1.00 48.41 71 LYS A O 1
ATOM 552 N N . GLY A 1 72 ? -9.887 18.138 19.004 1.00 48.12 72 GLY A N 1
ATOM 553 C CA . GLY A 1 72 ? -10.019 19.198 18.004 1.00 48.12 72 GLY A CA 1
ATOM 554 C C . GLY A 1 72 ? -9.243 18.985 16.704 1.00 48.12 72 GLY A C 1
ATOM 555 O O . GLY A 1 72 ? -9.125 19.937 15.938 1.00 48.12 72 GLY A O 1
ATOM 556 N N . ARG A 1 73 ? -8.746 17.776 16.410 1.00 48.00 73 ARG A N 1
ATOM 557 C CA . ARG A 1 73 ? -8.411 17.460 15.018 1.00 48.00 73 ARG A CA 1
ATOM 558 C C . ARG A 1 73 ? -9.748 17.237 14.330 1.00 48.00 73 ARG A C 1
ATOM 560 O O . ARG A 1 73 ? -10.472 16.306 14.682 1.00 48.00 73 ARG A O 1
ATOM 567 N N . GLU A 1 74 ? -10.123 18.141 13.428 1.00 48.41 74 GLU A N 1
ATOM 568 C CA . GLU A 1 74 ? -11.173 17.819 12.470 1.00 48.41 74 GLU A CA 1
ATOM 569 C C . GLU A 1 74 ? -10.802 16.455 11.893 1.00 48.41 74 GLU A C 1
ATOM 571 O O . GLU A 1 74 ? -9.662 16.245 11.472 1.00 48.41 74 GLU A O 1
ATOM 576 N N . ILE A 1 75 ? -11.718 15.491 11.981 1.00 50.38 75 ILE A N 1
ATOM 577 C CA . ILE A 1 75 ? -11.567 14.261 11.219 1.00 50.38 75 ILE A CA 1
ATOM 578 C C . ILE A 1 75 ? -11.635 14.743 9.776 1.00 50.38 75 ILE A C 1
ATOM 580 O O . ILE A 1 75 ? -12.732 14.970 9.265 1.00 50.38 75 ILE A O 1
ATOM 584 N N . GLU A 1 76 ? -10.477 15.011 9.171 1.00 54.31 76 GLU A N 1
ATOM 585 C CA . GLU A 1 76 ? -10.375 15.308 7.753 1.00 54.31 76 GLU A CA 1
ATOM 586 C C . GLU A 1 76 ? -11.038 14.123 7.060 1.00 54.31 76 GLU A C 1
ATOM 588 O O . GLU A 1 76 ? -10.536 12.997 7.078 1.00 54.31 76 GLU A O 1
ATOM 593 N N . GLN A 1 77 ? -12.250 14.353 6.551 1.00 56.47 77 GLN A N 1
ATOM 594 C CA . GLN A 1 77 ? -12.991 13.376 5.767 1.00 56.47 77 GLN A CA 1
ATOM 595 C C . GLN A 1 77 ? -12.355 13.322 4.383 1.00 56.47 77 GLN A C 1
ATOM 597 O O . GLN A 1 77 ? -12.948 13.706 3.373 1.00 56.47 77 GLN A O 1
ATOM 602 N N . ASP A 1 78 ? -11.100 12.898 4.353 1.00 67.56 78 ASP A N 1
ATOM 603 C CA . ASP A 1 78 ? -10.359 12.776 3.126 1.00 67.56 78 ASP A CA 1
ATOM 604 C C . ASP A 1 78 ? -10.832 11.536 2.392 1.00 67.56 78 ASP A C 1
ATOM 606 O O . ASP A 1 78 ? -10.823 10.408 2.889 1.00 67.56 78 ASP A O 1
ATOM 610 N N . ALA A 1 79 ? -11.272 11.761 1.160 1.00 77.44 79 ALA A N 1
ATOM 611 C CA . ALA A 1 79 ? -11.541 10.676 0.247 1.00 77.44 79 ALA A CA 1
ATOM 612 C C . ALA A 1 79 ? -10.243 9.887 0.001 1.00 77.44 79 ALA A C 1
ATOM 614 O O . ALA A 1 79 ? -9.172 10.476 -0.144 1.00 77.44 79 ALA A O 1
ATOM 615 N N . ILE A 1 80 ? -10.353 8.561 -0.120 1.00 79.38 80 ILE A N 1
ATOM 616 C CA . ILE A 1 80 ? -9.225 7.632 -0.323 1.00 79.38 80 ILE A CA 1
ATOM 617 C C . ILE A 1 80 ? -8.256 8.117 -1.422 1.00 79.38 80 ILE A C 1
ATOM 619 O O . ILE A 1 80 ? -7.044 8.098 -1.226 1.00 79.38 80 ILE A O 1
ATOM 623 N N . HIS A 1 81 ? -8.770 8.631 -2.546 1.00 74.62 81 HIS A N 1
ATOM 624 C CA . HIS A 1 81 ? -7.940 9.136 -3.651 1.00 74.62 81 HIS A CA 1
ATOM 625 C C . HIS A 1 81 ? -7.084 10.360 -3.277 1.00 74.62 81 HIS A C 1
ATOM 627 O O . HIS A 1 81 ? -5.999 10.532 -3.828 1.00 74.62 81 HIS A O 1
ATOM 633 N N . LYS A 1 82 ? -7.551 11.203 -2.344 1.00 78.00 82 LYS A N 1
ATOM 634 C CA . LYS A 1 82 ? -6.777 12.339 -1.824 1.00 78.00 82 LYS A CA 1
ATOM 635 C C . LYS A 1 82 ? -5.696 11.858 -0.872 1.00 78.00 82 LYS A C 1
ATOM 637 O O . LYS A 1 82 ? -4.553 12.271 -1.017 1.00 78.00 82 LYS A O 1
ATOM 642 N N . HIS A 1 83 ? -6.047 10.946 0.037 1.00 78.38 83 HIS A N 1
ATOM 643 C CA . HIS A 1 83 ? -5.116 10.415 1.030 1.00 78.38 83 HIS A CA 1
ATOM 644 C C . HIS A 1 83 ? -3.903 9.731 0.386 1.00 78.38 83 HIS A C 1
ATOM 646 O O . HIS A 1 83 ? -2.774 9.937 0.819 1.00 78.38 83 HIS A O 1
ATOM 652 N N . PHE A 1 84 ? -4.121 8.958 -0.681 1.00 75.94 84 PHE A N 1
ATOM 653 C CA . PHE A 1 84 ? -3.031 8.287 -1.394 1.00 75.94 84 PHE A CA 1
ATOM 654 C C . PHE A 1 84 ? -2.407 9.132 -2.514 1.00 75.94 84 PHE A C 1
ATOM 656 O O . PHE A 1 84 ? -1.410 8.717 -3.090 1.00 75.94 84 PHE A O 1
ATOM 663 N N . GLY A 1 85 ? -2.972 10.296 -2.857 1.00 70.44 85 GLY A N 1
ATOM 664 C CA . GLY A 1 85 ? -2.513 11.110 -3.992 1.00 70.44 85 GLY A CA 1
ATOM 665 C C . GLY A 1 85 ? -2.708 10.451 -5.367 1.00 70.44 85 GLY A C 1
ATOM 666 O O . GLY A 1 85 ? -2.219 10.954 -6.376 1.00 70.44 85 GLY A O 1
ATOM 667 N N . LEU A 1 86 ? -3.437 9.334 -5.433 1.00 67.06 86 LEU A N 1
ATOM 668 C CA . LEU A 1 86 ? -3.603 8.510 -6.630 1.00 67.06 86 LEU A CA 1
ATOM 669 C C . LEU A 1 86 ? -4.990 8.731 -7.236 1.00 67.06 86 LEU A C 1
ATOM 671 O O . LEU A 1 86 ? -5.913 7.948 -7.028 1.00 67.06 86 LEU A O 1
ATOM 675 N N . SER A 1 87 ? -5.150 9.810 -8.003 1.00 60.19 87 SER A N 1
ATOM 676 C CA . SER A 1 87 ? -6.454 10.138 -8.608 1.00 60.19 87 SER A CA 1
ATOM 677 C C . SER A 1 87 ? -6.860 9.204 -9.761 1.00 60.19 87 SER A C 1
ATOM 679 O O . SER A 1 87 ? -8.041 9.139 -10.087 1.00 60.19 87 SER A O 1
ATOM 681 N N . TYR A 1 88 ? -5.911 8.471 -10.358 1.00 65.75 88 TYR A N 1
ATOM 682 C CA . TYR A 1 88 ? -6.137 7.628 -11.545 1.00 65.75 88 TYR A CA 1
ATOM 683 C C . TYR A 1 88 ? -5.720 6.157 -11.375 1.00 65.75 88 TYR A C 1
ATOM 685 O O . TYR A 1 88 ? -5.796 5.392 -12.335 1.00 65.75 88 TYR A O 1
ATOM 693 N N . ALA A 1 89 ? -5.256 5.740 -10.193 1.00 76.25 89 ALA A N 1
ATOM 694 C CA . ALA A 1 89 ? -4.813 4.362 -9.993 1.00 76.25 89 ALA A CA 1
ATOM 695 C C . ALA A 1 89 ? -5.996 3.438 -9.673 1.00 76.25 89 ALA A C 1
ATOM 697 O O . ALA A 1 89 ? -6.806 3.736 -8.797 1.00 76.25 89 ALA A O 1
ATOM 698 N N . ASN A 1 90 ? -6.048 2.282 -10.339 1.00 82.88 90 ASN A N 1
ATOM 699 C CA . ASN A 1 90 ? -7.031 1.233 -10.044 1.00 82.88 90 ASN A CA 1
ATOM 700 C C . ASN A 1 90 ? -6.616 0.344 -8.861 1.00 82.88 90 ASN A C 1
ATOM 702 O O . ASN A 1 90 ? -7.464 -0.312 -8.262 1.00 82.88 90 ASN A O 1
ATOM 706 N N . TYR A 1 91 ? -5.321 0.305 -8.536 1.00 84.62 91 TYR A N 1
ATOM 707 C CA . TYR A 1 91 ? -4.753 -0.584 -7.526 1.00 84.62 91 TYR A CA 1
ATOM 708 C C . TYR A 1 91 ? -3.892 0.192 -6.533 1.00 84.62 91 TYR A C 1
ATOM 710 O O . TYR A 1 91 ? -3.157 1.105 -6.907 1.00 84.62 91 TYR A O 1
ATOM 718 N N . LEU A 1 92 ? -3.967 -0.219 -5.269 1.00 87.06 92 LEU A N 1
ATOM 719 C CA . LEU A 1 92 ? -3.120 0.251 -4.181 1.00 87.06 92 LEU A CA 1
ATOM 720 C C . LEU A 1 92 ? -2.361 -0.950 -3.617 1.00 87.06 92 LEU A C 1
ATOM 722 O O . LEU A 1 92 ? -2.972 -1.903 -3.132 1.00 87.06 92 LEU A O 1
ATOM 726 N N . VAL A 1 93 ? -1.033 -0.897 -3.665 1.00 88.56 93 VAL A N 1
ATOM 727 C CA . VAL A 1 93 ? -0.168 -1.939 -3.105 1.00 88.56 93 VAL A CA 1
ATOM 728 C C . VAL A 1 93 ? 0.304 -1.492 -1.727 1.00 88.56 93 VAL A C 1
ATOM 730 O O . VAL A 1 93 ? 0.947 -0.455 -1.591 1.00 88.56 93 VAL A O 1
ATOM 733 N N . ILE A 1 94 ? -0.006 -2.285 -0.700 1.00 88.38 94 ILE A N 1
ATOM 734 C CA . ILE A 1 94 ? 0.463 -2.053 0.670 1.00 88.38 94 ILE A CA 1
ATOM 735 C C . ILE A 1 94 ? 1.313 -3.255 1.106 1.00 88.38 94 ILE A C 1
ATOM 737 O O . ILE A 1 94 ? 0.819 -4.387 1.060 1.00 88.38 94 ILE A O 1
ATOM 741 N N . PRO A 1 95 ? 2.560 -3.056 1.578 1.00 88.75 95 PRO A N 1
ATOM 742 C CA . PRO A 1 95 ? 3.394 -4.154 2.046 1.00 88.75 95 PRO A CA 1
ATOM 743 C C . PRO A 1 95 ? 2.758 -4.893 3.227 1.00 88.75 95 PRO A C 1
ATOM 745 O O . PRO A 1 95 ? 2.518 -4.330 4.300 1.00 88.75 95 PRO A O 1
ATOM 748 N N . ARG A 1 96 ? 2.549 -6.202 3.061 1.00 87.31 96 ARG A N 1
ATOM 749 C CA . ARG A 1 96 ? 1.963 -7.063 4.098 1.00 87.31 96 ARG A CA 1
ATOM 750 C C . ARG A 1 96 ? 2.739 -7.006 5.416 1.00 87.31 96 ARG A C 1
ATOM 752 O O . ARG A 1 96 ? 2.116 -7.015 6.475 1.00 87.31 96 ARG A O 1
ATOM 759 N N . THR A 1 97 ? 4.072 -6.949 5.366 1.00 86.81 97 THR A N 1
ATOM 760 C CA . THR A 1 97 ? 4.927 -6.873 6.563 1.00 86.81 97 THR A CA 1
ATOM 761 C C . THR A 1 97 ? 4.583 -5.655 7.425 1.00 86.81 97 THR A C 1
ATOM 763 O O . THR A 1 97 ? 4.538 -5.768 8.651 1.00 86.81 97 THR A O 1
ATOM 766 N N . LEU A 1 98 ? 4.279 -4.511 6.801 1.00 87.06 98 LEU A N 1
ATOM 767 C CA . LEU A 1 98 ? 3.887 -3.293 7.511 1.00 87.06 98 LEU A CA 1
ATOM 768 C C . LEU A 1 98 ? 2.496 -3.445 8.128 1.00 87.06 98 LEU A C 1
ATOM 770 O O . LEU A 1 98 ? 2.340 -3.193 9.320 1.00 87.06 98 LEU A O 1
ATOM 774 N N . LEU A 1 99 ? 1.522 -3.964 7.368 1.00 89.31 99 LEU A N 1
ATOM 775 C CA . LEU A 1 99 ? 0.174 -4.225 7.891 1.00 89.31 99 LEU A CA 1
ATOM 776 C C . LEU A 1 99 ? 0.191 -5.172 9.100 1.00 89.31 99 LEU A C 1
ATOM 778 O O . LEU A 1 99 ? -0.528 -4.964 10.072 1.00 89.31 99 LEU A O 1
ATOM 782 N N . GLN A 1 100 ? 1.037 -6.201 9.068 1.00 86.81 100 GLN A N 1
ATOM 783 C CA . GLN A 1 100 ? 1.174 -7.159 10.169 1.00 86.81 100 GLN A CA 1
ATOM 784 C C . GLN A 1 100 ? 1.945 -6.618 11.372 1.00 86.81 100 GLN A C 1
ATOM 786 O O . GLN A 1 100 ? 1.846 -7.189 12.459 1.00 86.81 100 GLN A O 1
ATOM 791 N N . SER A 1 101 ? 2.718 -5.551 11.184 1.00 87.38 101 SER A N 1
ATOM 792 C CA . SER A 1 101 ? 3.441 -4.898 12.273 1.00 87.38 101 SER A CA 1
ATOM 793 C C . SER A 1 101 ? 2.625 -3.791 12.949 1.00 87.38 101 SER A C 1
ATOM 795 O O . SER A 1 101 ? 3.042 -3.283 13.986 1.00 87.38 101 SER A O 1
ATOM 797 N N . MET A 1 102 ? 1.450 -3.443 12.406 1.00 87.44 102 MET A N 1
ATOM 798 C CA . MET A 1 102 ? 0.517 -2.517 13.054 1.00 87.44 102 MET A CA 1
ATOM 799 C C . MET A 1 102 ? 0.050 -3.055 14.421 1.00 87.44 102 MET A C 1
ATOM 801 O O . MET A 1 102 ? -0.016 -4.274 14.602 1.00 87.44 102 MET A O 1
ATOM 805 N N . PRO A 1 103 ? -0.338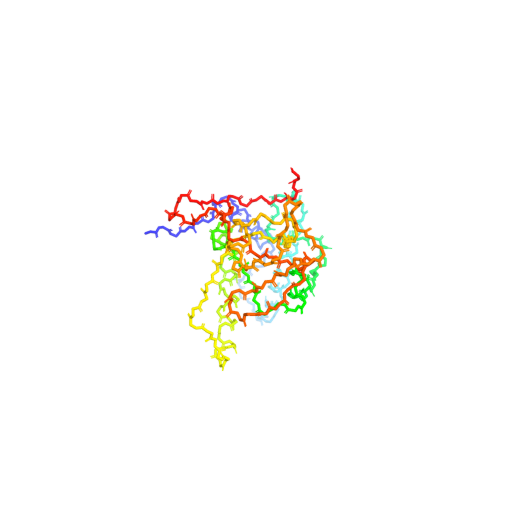 -2.187 15.373 1.00 87.44 103 PRO A N 1
ATOM 806 C CA . PRO A 1 103 ? -1.009 -2.596 16.606 1.00 87.44 103 PRO A CA 1
ATOM 807 C C . PRO A 1 103 ? -2.234 -3.478 16.343 1.00 87.44 103 PRO A C 1
ATOM 809 O O . PRO A 1 103 ? -2.888 -3.378 15.301 1.00 87.44 103 PRO A O 1
ATOM 812 N N . GLN A 1 104 ? -2.564 -4.348 17.299 1.00 84.69 104 GLN A N 1
ATOM 813 C CA . GLN A 1 104 ? -3.624 -5.335 17.110 1.00 84.69 104 GLN A CA 1
ATOM 814 C C . GLN A 1 104 ? -4.993 -4.678 16.879 1.00 84.69 104 GLN A C 1
ATOM 816 O O . GLN A 1 104 ? -5.770 -5.171 16.058 1.00 84.69 104 GLN A O 1
ATOM 821 N N . GLU A 1 105 ? -5.284 -3.549 17.534 1.00 83.06 105 GLU A N 1
ATOM 822 C CA . GLU A 1 105 ? -6.537 -2.823 17.314 1.00 83.06 105 GLU A CA 1
ATOM 823 C C . GLU A 1 105 ? -6.662 -2.340 15.863 1.00 83.06 105 GLU A C 1
ATOM 825 O O . GLU A 1 105 ? -7.734 -2.455 15.267 1.00 83.06 105 GLU A O 1
ATOM 830 N N . TRP A 1 106 ? -5.563 -1.866 15.267 1.00 86.44 106 TRP A N 1
ATOM 831 C CA . TRP A 1 106 ? -5.544 -1.392 13.880 1.00 86.44 106 TRP A CA 1
ATOM 832 C C . TRP A 1 106 ? -5.766 -2.547 12.918 1.00 86.44 106 TRP A C 1
ATOM 834 O O . TRP A 1 106 ? -6.572 -2.436 11.999 1.00 86.44 106 TRP A O 1
ATOM 844 N N . GLN A 1 107 ? -5.107 -3.683 13.159 1.00 88.75 107 GLN A N 1
ATOM 845 C CA . GLN A 1 107 ? -5.319 -4.886 12.357 1.00 88.75 107 GLN A CA 1
ATOM 846 C C . GLN A 1 107 ? -6.786 -5.331 12.401 1.00 88.75 107 GLN A C 1
ATOM 848 O O . GLN A 1 107 ? -7.356 -5.661 11.364 1.00 88.75 107 GLN A O 1
ATOM 853 N N . HIS A 1 108 ? -7.424 -5.302 13.576 1.00 88.50 108 HIS A N 1
ATOM 854 C CA . HIS A 1 108 ? -8.836 -5.664 13.710 1.00 88.50 108 HIS A CA 1
ATOM 855 C C . HIS A 1 108 ? -9.762 -4.709 12.948 1.00 88.50 108 HIS A C 1
ATOM 857 O O . HIS A 1 108 ? -10.634 -5.177 12.215 1.00 88.50 108 HIS A O 1
ATOM 863 N N . GLN A 1 109 ? -9.571 -3.394 13.087 1.00 88.12 109 GLN A N 1
ATOM 864 C CA . GLN A 1 109 ? -10.365 -2.394 12.365 1.00 88.12 109 GLN A CA 1
ATOM 865 C C . GLN A 1 109 ? -10.178 -2.518 10.850 1.00 88.12 109 GLN A C 1
ATOM 867 O O . GLN A 1 109 ? -11.153 -2.529 10.100 1.00 88.12 109 GLN A O 1
ATOM 872 N N . PHE A 1 110 ? -8.933 -2.690 10.406 1.00 90.56 110 PHE A N 1
ATOM 873 C CA . PHE A 1 110 ? -8.592 -2.846 8.998 1.00 90.56 110 PHE A CA 1
ATOM 874 C C . PHE A 1 110 ? -9.251 -4.093 8.394 1.00 90.56 110 PHE A C 1
ATOM 876 O O . PHE A 1 110 ? -9.926 -4.007 7.372 1.00 90.56 110 PHE A O 1
ATOM 883 N N . VAL A 1 111 ? -9.143 -5.246 9.064 1.00 93.19 111 VAL A N 1
ATOM 884 C CA . VAL A 1 111 ? -9.785 -6.495 8.620 1.00 93.19 111 VAL A CA 1
ATOM 885 C C . VAL A 1 111 ? -11.311 -6.384 8.626 1.00 93.19 111 VAL A C 1
ATOM 887 O O . VAL A 1 111 ? -11.961 -6.937 7.741 1.00 93.19 111 VAL A O 1
ATOM 890 N N . ALA A 1 112 ? -11.905 -5.684 9.596 1.00 90.56 112 ALA A N 1
ATOM 891 C CA . ALA A 1 112 ? -13.350 -5.471 9.625 1.00 90.56 112 ALA A CA 1
ATOM 892 C C . ALA A 1 112 ? -13.828 -4.686 8.393 1.00 90.56 112 ALA A C 1
ATOM 894 O O . ALA A 1 112 ? -14.792 -5.095 7.749 1.00 90.56 112 ALA A O 1
ATOM 895 N N . LEU A 1 113 ? -13.120 -3.615 8.025 1.00 92.19 113 LEU A N 1
ATOM 896 C CA . LEU A 1 113 ? -13.426 -2.832 6.826 1.00 92.19 113 LEU A CA 1
ATOM 897 C C . LEU A 1 113 ? -13.192 -3.625 5.535 1.00 92.19 113 LEU A C 1
ATOM 899 O O . LEU A 1 113 ? -14.022 -3.553 4.632 1.00 92.19 113 LEU A O 1
ATOM 903 N N . LEU A 1 114 ? -12.121 -4.424 5.458 1.00 92.31 114 LEU A N 1
ATOM 904 C CA . LEU A 1 114 ? -11.865 -5.286 4.298 1.00 92.31 114 LEU A CA 1
ATOM 905 C C . LEU A 1 114 ? -12.989 -6.296 4.066 1.00 92.31 114 LEU A C 1
ATOM 907 O O . LEU A 1 114 ? -13.399 -6.484 2.929 1.00 92.31 114 LEU A O 1
ATOM 911 N N . LYS A 1 115 ? -13.544 -6.893 5.124 1.00 91.44 115 LYS A N 1
ATOM 912 C CA . LYS A 1 115 ? -14.688 -7.808 4.986 1.00 91.44 115 LYS A CA 1
ATOM 913 C C . LYS A 1 115 ? -15.915 -7.114 4.399 1.00 91.44 115 LYS A C 1
ATOM 915 O O . LYS A 1 115 ? -16.568 -7.675 3.529 1.00 91.44 115 LYS A O 1
ATOM 920 N N . VAL A 1 116 ? -16.208 -5.894 4.856 1.00 94.00 116 VAL A N 1
ATOM 921 C CA . VAL A 1 116 ? -17.316 -5.092 4.312 1.00 94.00 116 VAL A CA 1
ATOM 922 C C . VAL A 1 116 ? -17.068 -4.763 2.839 1.00 94.00 116 VAL A C 1
ATOM 924 O O . VAL A 1 116 ? -17.990 -4.854 2.033 1.00 94.00 116 VAL A O 1
ATOM 927 N N . LEU A 1 117 ? -15.831 -4.412 2.476 1.00 90.00 117 LEU A N 1
ATOM 928 C CA . LEU A 1 117 ? -15.436 -4.156 1.091 1.00 90.00 117 LEU A CA 1
ATOM 929 C C . LEU A 1 117 ? -15.624 -5.406 0.216 1.00 90.00 117 LEU A C 1
ATOM 931 O O . LEU A 1 117 ? -16.279 -5.335 -0.821 1.00 90.00 117 LEU A O 1
ATOM 935 N N . GLU A 1 118 ? -15.083 -6.548 0.641 1.00 89.81 118 GLU A N 1
ATOM 936 C CA . GLU A 1 118 ? -15.197 -7.826 -0.069 1.00 89.81 118 GLU A CA 1
ATOM 937 C C . GLU A 1 118 ? -16.662 -8.217 -0.283 1.00 89.81 118 GLU A C 1
ATOM 939 O O . GLU A 1 118 ? -17.048 -8.554 -1.398 1.00 89.81 118 GLU A O 1
ATOM 944 N N . GLU A 1 119 ? -17.496 -8.115 0.753 1.00 92.50 119 GLU A N 1
ATOM 945 C CA . GLU A 1 119 ? -18.921 -8.439 0.668 1.00 92.50 119 GLU A CA 1
ATOM 946 C C . GLU A 1 119 ? -19.677 -7.482 -0.267 1.00 92.50 119 GLU A C 1
ATOM 948 O O . GLU A 1 119 ? -20.427 -7.926 -1.139 1.00 92.50 119 GLU A O 1
ATOM 953 N N . ALA A 1 120 ? -19.449 -6.170 -0.141 1.00 94.25 120 ALA A N 1
ATOM 954 C CA . ALA A 1 120 ? -20.125 -5.162 -0.956 1.00 94.25 120 ALA A CA 1
ATOM 955 C C . ALA A 1 120 ? -19.779 -5.281 -2.450 1.00 94.25 120 ALA A C 1
ATOM 957 O O . ALA A 1 120 ? -20.643 -5.070 -3.306 1.00 94.25 120 ALA A O 1
ATOM 958 N N . PHE A 1 121 ? -18.535 -5.646 -2.774 1.00 92.94 121 PHE A N 1
ATOM 959 C CA . PHE A 1 121 ? -18.023 -5.709 -4.146 1.00 92.94 121 PHE A CA 1
ATOM 960 C C . PHE A 1 121 ? -17.833 -7.135 -4.682 1.00 92.94 121 PHE A C 1
ATOM 962 O O . PHE A 1 121 ? -17.297 -7.304 -5.775 1.00 92.94 121 PHE A O 1
ATOM 969 N N . ALA A 1 122 ? -18.343 -8.161 -3.991 1.00 90.94 122 ALA A N 1
ATOM 970 C CA . ALA A 1 122 ? -18.268 -9.565 -4.421 1.00 90.94 122 ALA A CA 1
ATOM 971 C C . ALA A 1 122 ? -18.877 -9.827 -5.814 1.00 90.94 122 ALA A C 1
ATOM 973 O O . ALA A 1 122 ? -18.559 -10.815 -6.469 1.00 90.94 122 ALA A O 1
ATOM 974 N N . HIS A 1 123 ? -19.773 -8.949 -6.265 1.00 91.38 123 HIS A N 1
ATOM 975 C CA . HIS A 1 123 ? -20.425 -9.026 -7.570 1.00 91.38 123 HIS A CA 1
ATOM 976 C C . HIS A 1 123 ? -19.550 -8.520 -8.730 1.00 91.38 123 HIS A C 1
ATOM 978 O O . HIS A 1 123 ? -19.895 -8.739 -9.892 1.00 91.38 123 HIS A O 1
ATOM 984 N N . VAL A 1 124 ? -18.453 -7.815 -8.439 1.00 93.56 124 VAL A N 1
ATOM 985 C CA . VAL A 1 124 ? -17.545 -7.268 -9.450 1.00 93.56 124 VAL A CA 1
ATOM 986 C C . VAL A 1 124 ? -16.498 -8.329 -9.802 1.00 93.56 124 VAL A C 1
ATOM 988 O O . VAL A 1 124 ? -15.851 -8.846 -8.892 1.00 93.56 124 VAL A O 1
ATOM 991 N N . PRO A 1 125 ? -16.290 -8.659 -11.091 1.00 90.69 125 PRO A N 1
ATOM 992 C CA . PRO A 1 125 ? -15.220 -9.564 -11.502 1.00 90.69 125 PRO A CA 1
ATOM 993 C C . PRO A 1 125 ? -13.843 -9.030 -11.090 1.00 90.69 125 PRO A C 1
ATOM 995 O O . PRO A 1 125 ? -13.529 -7.865 -11.335 1.00 90.69 125 PRO A O 1
ATOM 998 N N . GLN A 1 126 ? -13.014 -9.888 -10.500 1.00 87.62 126 GLN A N 1
ATOM 999 C CA . GLN A 1 126 ? -11.647 -9.570 -10.080 1.00 87.62 126 GLN A CA 1
ATOM 1000 C C . GLN A 1 126 ? -10.684 -10.596 -10.680 1.00 87.62 126 GLN A C 1
ATOM 1002 O O . GLN A 1 126 ? -11.083 -11.728 -10.951 1.00 87.62 126 GLN A O 1
ATOM 1007 N N . ALA A 1 127 ? -9.429 -10.205 -10.916 1.00 89.06 127 ALA A N 1
ATOM 1008 C CA . ALA A 1 127 ? -8.412 -11.161 -11.342 1.00 89.06 127 ALA A CA 1
ATOM 1009 C C . ALA A 1 127 ? -8.042 -12.102 -10.183 1.00 89.06 127 ALA A C 1
ATOM 1011 O O . ALA A 1 127 ? -7.959 -11.668 -9.034 1.00 89.06 127 ALA A O 1
ATOM 1012 N N . ASP A 1 128 ? -7.786 -13.372 -10.500 1.00 87.12 128 ASP A N 1
ATOM 1013 C CA . ASP A 1 128 ? -7.464 -14.399 -9.501 1.00 87.12 128 ASP A CA 1
ATOM 1014 C C . ASP A 1 128 ? -6.069 -14.219 -8.885 1.00 87.12 128 ASP A C 1
ATOM 1016 O O . ASP A 1 128 ? -5.826 -14.600 -7.739 1.00 87.12 128 ASP A O 1
ATOM 1020 N N . VAL A 1 129 ? -5.128 -13.672 -9.661 1.00 88.19 129 VAL A N 1
ATOM 1021 C CA . VAL A 1 129 ? -3.720 -13.533 -9.281 1.00 88.19 129 VAL A CA 1
ATOM 1022 C C . VAL A 1 129 ? -3.166 -12.228 -9.842 1.00 88.19 129 VAL A C 1
ATOM 1024 O O . VAL A 1 129 ? -3.437 -11.870 -10.987 1.00 88.19 129 VAL A O 1
ATOM 1027 N N . TYR A 1 130 ? -2.349 -11.557 -9.034 1.00 88.25 130 TYR A N 1
ATOM 1028 C CA . TYR A 1 130 ? -1.557 -10.397 -9.426 1.00 88.25 130 TYR A CA 1
ATOM 1029 C C . TYR A 1 130 ? -0.080 -10.701 -9.185 1.00 88.25 130 TYR A C 1
ATOM 1031 O O . TYR A 1 130 ? 0.262 -11.327 -8.179 1.00 88.25 130 TYR A O 1
ATOM 1039 N N . ASP A 1 131 ? 0.775 -10.242 -10.094 1.00 86.56 131 ASP A N 1
ATOM 1040 C CA . ASP A 1 131 ? 2.223 -10.225 -9.904 1.00 86.56 131 ASP A CA 1
ATOM 1041 C C . ASP A 1 131 ? 2.657 -8.808 -9.511 1.00 86.56 131 ASP A C 1
ATOM 1043 O O . ASP A 1 131 ? 2.209 -7.827 -10.108 1.00 86.56 131 ASP A O 1
ATOM 1047 N N . VAL A 1 132 ? 3.476 -8.698 -8.468 1.00 87.38 132 VAL A N 1
ATOM 1048 C CA . VAL A 1 132 ? 3.899 -7.421 -7.883 1.00 87.38 132 VAL A CA 1
ATOM 1049 C C . VAL A 1 132 ? 5.410 -7.438 -7.749 1.00 87.38 132 VAL A C 1
ATOM 1051 O O . VAL A 1 132 ? 5.966 -8.247 -7.009 1.00 87.38 132 VAL A O 1
ATOM 1054 N N . THR A 1 133 ? 6.065 -6.514 -8.446 1.00 87.56 133 THR A N 1
ATOM 1055 C CA . THR A 1 133 ? 7.523 -6.389 -8.466 1.00 87.56 133 THR A CA 1
ATOM 1056 C C . THR A 1 133 ? 7.928 -5.034 -7.898 1.00 87.56 133 THR A C 1
ATOM 1058 O O . THR A 1 133 ? 7.415 -4.002 -8.326 1.00 87.56 133 THR A O 1
ATOM 1061 N N . ALA A 1 134 ? 8.840 -5.036 -6.924 1.00 88.94 134 ALA A N 1
ATOM 1062 C CA . ALA A 1 134 ? 9.484 -3.818 -6.447 1.00 88.94 134 ALA A CA 1
ATOM 1063 C C . ALA A 1 134 ? 10.521 -3.355 -7.473 1.00 88.94 134 ALA A C 1
ATOM 1065 O O . ALA A 1 134 ? 11.165 -4.173 -8.131 1.00 88.94 134 ALA A O 1
ATOM 1066 N N . GLY A 1 135 ? 10.697 -2.049 -7.614 1.00 88.44 135 GLY A N 1
ATOM 1067 C CA . GLY A 1 135 ? 11.633 -1.515 -8.586 1.00 88.44 135 GLY A CA 1
ATOM 1068 C C . GLY A 1 135 ? 11.740 -0.008 -8.536 1.00 88.44 135 GLY A C 1
ATOM 1069 O O . GLY A 1 135 ? 11.120 0.652 -7.700 1.00 88.44 135 GLY A O 1
ATOM 1070 N N . THR A 1 136 ? 12.551 0.522 -9.438 1.00 86.62 136 THR A N 1
ATOM 1071 C CA . THR A 1 136 ? 12.742 1.957 -9.621 1.00 86.62 136 THR A CA 1
ATOM 1072 C C . THR A 1 136 ? 12.444 2.342 -11.058 1.00 86.62 136 THR A C 1
ATOM 1074 O O . THR A 1 136 ? 12.630 1.551 -11.982 1.00 86.62 136 THR A O 1
ATOM 1077 N N . GLU A 1 137 ? 11.977 3.569 -11.244 1.00 88.62 137 GLU A N 1
ATOM 1078 C CA . GLU A 1 137 ? 11.775 4.152 -12.565 1.00 88.62 137 GLU A CA 1
ATOM 1079 C C . GLU A 1 137 ? 12.901 5.136 -12.854 1.00 88.62 137 GLU A C 1
ATOM 1081 O O . GLU A 1 137 ? 13.199 5.998 -12.029 1.00 88.62 137 GLU A O 1
ATOM 1086 N N . ASN A 1 138 ? 13.510 5.012 -14.030 1.00 87.81 138 ASN A N 1
ATOM 1087 C CA . ASN A 1 138 ? 14.508 5.946 -14.544 1.00 87.81 138 ASN A CA 1
ATOM 1088 C C . ASN A 1 138 ? 14.162 6.326 -15.986 1.00 87.81 138 ASN A C 1
ATOM 1090 O O . ASN A 1 138 ? 13.437 5.599 -16.664 1.00 87.81 138 ASN A O 1
ATOM 1094 N N . LEU A 1 139 ? 14.681 7.459 -16.462 1.00 88.19 139 LEU A N 1
ATOM 1095 C CA . LEU A 1 139 ? 14.545 7.843 -17.868 1.00 88.19 139 LEU A CA 1
ATOM 1096 C C . LEU A 1 139 ? 15.337 6.883 -18.753 1.00 88.19 139 LEU A C 1
ATOM 1098 O O . LEU A 1 139 ? 16.482 6.567 -18.432 1.00 88.19 139 LEU A O 1
ATOM 1102 N N . LEU A 1 140 ? 14.767 6.472 -19.887 1.00 86.38 140 LEU A N 1
ATOM 1103 C CA . LEU A 1 140 ? 15.408 5.506 -20.786 1.00 86.38 140 LEU A CA 1
ATOM 1104 C C . LEU A 1 140 ? 16.784 5.982 -21.270 1.00 86.38 140 LEU A C 1
ATOM 1106 O O . LEU A 1 140 ? 17.725 5.193 -21.298 1.00 86.38 140 LEU A O 1
ATOM 1110 N N . ARG A 1 141 ? 16.937 7.280 -21.561 1.00 85.94 141 ARG A N 1
ATOM 1111 C CA . ARG A 1 141 ? 18.230 7.870 -21.957 1.00 85.94 141 ARG A CA 1
ATOM 1112 C C . ARG A 1 141 ? 19.310 7.835 -20.872 1.00 85.94 141 ARG A C 1
ATOM 1114 O O . ARG A 1 141 ? 20.488 7.953 -21.184 1.00 85.94 141 ARG A O 1
ATOM 1121 N N . ASP A 1 142 ? 18.917 7.722 -19.605 1.00 86.88 142 ASP A N 1
ATOM 1122 C CA . ASP A 1 142 ? 19.844 7.689 -18.470 1.00 86.88 142 ASP A CA 1
ATOM 1123 C C . ASP A 1 142 ? 20.166 6.243 -18.053 1.00 86.88 142 ASP A C 1
ATOM 1125 O O . ASP A 1 142 ? 20.973 6.014 -17.149 1.00 86.88 142 ASP A O 1
ATOM 1129 N N . MET A 1 143 ? 19.534 5.256 -18.697 1.00 85.50 143 MET A N 1
ATOM 1130 C CA . MET A 1 143 ? 19.700 3.842 -18.391 1.00 85.50 143 MET A CA 1
ATOM 1131 C C . MET A 1 143 ? 20.830 3.219 -19.214 1.00 85.50 143 MET A C 1
ATOM 1133 O O . MET A 1 143 ? 21.013 3.498 -20.402 1.00 85.50 143 MET A O 1
ATOM 1137 N N . THR A 1 144 ? 21.593 2.332 -18.576 1.00 86.00 144 THR A N 1
ATOM 1138 C CA . THR A 1 144 ? 22.582 1.489 -19.259 1.00 86.00 144 THR A CA 1
ATOM 1139 C C . THR A 1 144 ? 21.891 0.406 -20.092 1.00 86.00 144 THR A C 1
ATOM 1141 O O . THR A 1 144 ? 20.751 0.036 -19.824 1.00 86.00 144 THR A O 1
ATOM 1144 N N . GLU A 1 145 ? 22.594 -0.195 -21.053 1.00 83.50 145 GLU A N 1
ATOM 1145 C CA . GLU A 1 145 ? 22.049 -1.292 -21.874 1.00 83.50 145 GLU A CA 1
ATOM 1146 C C . GLU A 1 145 ? 21.506 -2.459 -21.022 1.00 83.50 145 GLU A C 1
ATOM 1148 O O . GLU A 1 145 ? 20.416 -2.974 -21.261 1.00 83.50 145 GLU A O 1
ATOM 1153 N N . SER A 1 146 ? 22.212 -2.824 -19.946 1.00 83.31 146 SER A N 1
ATOM 1154 C CA . SER A 1 146 ? 21.759 -3.842 -18.987 1.00 83.31 146 SER A CA 1
ATOM 1155 C C . SER A 1 146 ? 20.488 -3.448 -18.225 1.00 83.31 146 SER A C 1
ATOM 1157 O O . SER A 1 146 ? 19.665 -4.309 -17.915 1.00 83.31 146 SER A O 1
ATOM 1159 N N . GLN A 1 147 ? 20.321 -2.160 -17.924 1.00 84.75 147 GLN A N 1
ATOM 1160 C CA . GLN A 1 147 ? 19.142 -1.612 -17.256 1.00 84.75 147 GLN A CA 1
ATOM 1161 C C . GLN A 1 147 ? 17.943 -1.558 -18.205 1.00 84.75 147 GLN A C 1
ATOM 1163 O O . GLN A 1 147 ? 16.833 -1.896 -17.805 1.00 84.75 147 GLN A O 1
ATOM 1168 N N . LEU A 1 148 ? 18.171 -1.207 -19.471 1.00 85.12 148 LEU A N 1
ATOM 1169 C CA . LEU A 1 148 ? 17.155 -1.221 -20.524 1.00 85.12 148 LEU A CA 1
ATOM 1170 C C . LEU A 1 148 ? 16.671 -2.644 -20.791 1.00 85.12 148 LEU A C 1
ATOM 1172 O O . LEU A 1 148 ? 15.467 -2.890 -20.785 1.00 85.12 148 LEU A O 1
ATOM 1176 N N . TYR A 1 149 ? 17.591 -3.607 -20.868 1.00 85.06 149 TYR A N 1
ATOM 1177 C CA . TYR A 1 149 ? 17.234 -5.020 -20.950 1.00 85.06 149 TYR A CA 1
ATOM 1178 C C . TYR A 1 149 ? 16.395 -5.477 -19.743 1.00 85.06 149 TYR A C 1
ATOM 1180 O O . TYR A 1 149 ? 15.374 -6.141 -19.920 1.00 85.06 149 TYR A O 1
ATOM 1188 N N . ALA A 1 150 ? 16.773 -5.090 -18.517 1.00 83.94 150 ALA A N 1
ATOM 1189 C CA . ALA A 1 150 ? 16.005 -5.407 -17.307 1.00 83.94 150 ALA A CA 1
ATOM 1190 C C . ALA A 1 150 ? 14.607 -4.761 -17.296 1.00 83.94 150 ALA A C 1
ATOM 1192 O O . ALA A 1 150 ? 13.661 -5.360 -16.788 1.00 83.94 150 ALA A O 1
ATOM 1193 N N . ALA A 1 151 ? 14.464 -3.583 -17.906 1.00 84.06 151 ALA A N 1
ATOM 1194 C CA . ALA A 1 151 ? 13.185 -2.913 -18.129 1.00 84.06 151 ALA A CA 1
ATOM 1195 C C . ALA A 1 151 ? 12.405 -3.445 -19.341 1.00 84.06 151 ALA A C 1
ATOM 1197 O O . ALA A 1 151 ? 11.367 -2.890 -19.701 1.00 84.06 151 ALA A O 1
ATOM 1198 N N . CYS A 1 152 ? 12.881 -4.530 -19.963 1.00 84.44 152 CYS A N 1
ATOM 1199 C CA . CYS A 1 152 ? 12.309 -5.114 -21.172 1.00 84.44 152 CYS A CA 1
ATOM 1200 C C . CYS A 1 152 ? 12.237 -4.113 -22.341 1.00 84.44 152 CYS A C 1
ATOM 1202 O O . CYS A 1 152 ? 11.256 -4.093 -23.085 1.00 84.44 152 CYS A O 1
ATOM 1204 N N . VAL A 1 153 ? 13.273 -3.288 -22.504 1.00 86.44 153 VAL A N 1
ATOM 1205 C CA . VAL A 1 153 ? 13.430 -2.318 -23.593 1.00 86.44 153 VAL A CA 1
ATOM 1206 C C . VAL A 1 153 ? 14.636 -2.703 -24.451 1.00 86.44 153 VAL A C 1
ATOM 1208 O O . VAL A 1 153 ? 15.748 -2.867 -23.954 1.00 86.44 153 VAL A O 1
ATOM 1211 N N . GLU A 1 154 ? 14.408 -2.846 -25.751 1.00 86.25 154 GLU A N 1
ATOM 1212 C CA . GLU A 1 154 ? 15.441 -3.001 -26.771 1.00 86.25 154 GLU A CA 1
ATOM 1213 C C . GLU A 1 154 ? 15.857 -1.624 -27.292 1.00 86.25 154 GLU A C 1
ATOM 1215 O O . GLU A 1 154 ? 15.010 -0.757 -27.519 1.00 86.25 154 GLU A O 1
ATOM 1220 N N . VAL A 1 155 ? 17.157 -1.431 -27.508 1.00 85.31 155 VAL A N 1
ATOM 1221 C CA . VAL A 1 155 ? 17.695 -0.211 -28.113 1.00 85.31 155 VAL A CA 1
ATOM 1222 C C . VAL A 1 155 ? 18.336 -0.524 -29.449 1.00 85.31 155 VAL A C 1
ATOM 1224 O O . VAL A 1 155 ? 19.065 -1.502 -29.601 1.00 85.31 155 VAL A O 1
ATOM 1227 N N . THR A 1 156 ? 18.069 0.337 -30.426 1.00 83.81 156 THR A N 1
ATOM 1228 C CA . THR A 1 156 ? 18.690 0.286 -31.749 1.00 83.81 156 THR A CA 1
ATOM 1229 C C . THR A 1 156 ? 19.203 1.666 -32.145 1.00 83.81 156 THR A C 1
ATOM 1231 O O . THR A 1 156 ? 18.668 2.680 -31.704 1.00 83.81 156 THR A O 1
ATOM 1234 N N . GLY A 1 157 ? 20.243 1.712 -32.983 1.00 75.25 157 GLY A N 1
ATOM 1235 C CA . GLY A 1 157 ? 20.805 2.978 -33.470 1.00 75.25 157 GLY A CA 1
ATOM 1236 C C . GLY A 1 157 ? 21.704 3.714 -32.471 1.00 75.25 157 GLY A C 1
ATOM 1237 O O . GLY A 1 157 ? 21.966 4.895 -32.679 1.00 75.25 157 GLY A O 1
ATOM 1238 N N . ASP A 1 158 ? 22.165 3.026 -31.422 1.00 71.50 158 ASP A N 1
ATOM 1239 C CA . ASP A 1 158 ? 23.168 3.539 -30.484 1.00 71.50 158 ASP A CA 1
ATOM 1240 C C . ASP A 1 158 ? 24.522 3.733 -31.194 1.00 71.50 158 ASP A C 1
ATOM 1242 O O . ASP A 1 158 ? 24.929 2.887 -32.002 1.00 71.50 158 ASP A O 1
ATOM 1246 N N . ASP A 1 159 ? 25.189 4.863 -30.950 1.00 69.56 159 ASP A N 1
ATOM 1247 C CA . ASP A 1 159 ? 26.476 5.200 -31.568 1.00 69.56 159 ASP A CA 1
ATOM 1248 C C . ASP A 1 159 ? 27.644 5.072 -30.569 1.00 69.56 159 ASP A C 1
ATOM 1250 O O . ASP A 1 159 ? 27.455 4.812 -29.384 1.00 69.56 159 ASP A O 1
ATOM 1254 N N . GLU A 1 160 ? 28.896 5.205 -31.031 1.00 64.69 160 GLU A N 1
ATOM 1255 C CA . GLU A 1 160 ? 30.076 5.079 -30.151 1.00 64.69 160 GLU A CA 1
ATOM 1256 C C . GLU A 1 160 ? 30.140 6.155 -29.038 1.00 64.69 160 GLU A C 1
ATOM 1258 O O . GLU A 1 160 ? 30.955 6.028 -28.121 1.00 64.69 160 GLU A O 1
ATOM 1263 N N . MET A 1 161 ? 29.311 7.208 -29.099 1.00 65.25 161 MET A N 1
ATOM 1264 C CA . MET A 1 161 ? 29.163 8.244 -28.067 1.00 65.25 161 MET A CA 1
ATOM 1265 C C . MET A 1 161 ? 27.953 8.019 -27.140 1.00 65.25 161 MET A C 1
ATOM 1267 O O . MET A 1 161 ? 27.758 8.813 -26.215 1.00 65.25 161 MET A O 1
ATOM 1271 N N . GLY A 1 162 ? 27.200 6.932 -27.328 1.00 66.50 162 GLY A N 1
ATOM 1272 C CA . GLY A 1 162 ? 26.008 6.579 -26.561 1.00 66.50 162 GLY A CA 1
ATOM 1273 C C . GLY A 1 162 ? 24.717 7.109 -27.187 1.00 66.50 162 GLY A C 1
ATOM 1274 O O . GLY A 1 162 ? 24.649 7.395 -28.381 1.00 66.50 162 GLY A O 1
ATOM 1275 N N . HIS A 1 163 ? 23.679 7.252 -26.356 1.00 72.38 163 HIS A N 1
ATOM 1276 C CA . HIS A 1 163 ? 22.331 7.610 -26.802 1.00 72.38 163 HIS A CA 1
ATOM 1277 C C . HIS A 1 163 ? 22.317 8.932 -27.588 1.00 72.38 163 HIS A C 1
ATOM 1279 O O . HIS A 1 163 ? 22.496 10.018 -27.030 1.00 72.38 163 HIS A O 1
ATOM 1285 N N . GLY A 1 164 ? 22.085 8.836 -28.895 1.00 69.81 164 GLY A N 1
ATOM 1286 C CA . GLY A 1 164 ? 22.087 9.936 -29.848 1.00 69.81 164 GLY A CA 1
ATOM 1287 C C . GLY A 1 164 ? 20.700 10.220 -30.442 1.00 69.81 164 GLY A C 1
ATOM 1288 O O . GLY A 1 164 ? 19.710 9.569 -30.114 1.00 69.81 164 GLY A O 1
ATOM 1289 N N . PRO A 1 165 ? 20.594 11.179 -31.380 1.00 69.81 165 PRO A N 1
ATOM 1290 C CA . PRO A 1 165 ? 19.321 11.560 -32.007 1.00 69.81 165 PRO A CA 1
ATOM 1291 C C . PRO A 1 165 ? 18.708 10.468 -32.900 1.00 69.81 165 PRO A C 1
ATOM 1293 O O . PRO A 1 165 ? 17.572 10.614 -33.338 1.00 69.81 165 PRO A O 1
ATOM 1296 N N . ASN A 1 166 ? 19.459 9.403 -33.196 1.00 77.75 166 ASN A N 1
ATOM 1297 C CA . ASN A 1 166 ? 18.993 8.248 -33.967 1.00 77.75 166 ASN A CA 1
ATOM 1298 C C . ASN A 1 166 ? 18.715 7.021 -33.082 1.00 77.75 166 ASN A C 1
ATOM 1300 O O . ASN A 1 166 ? 18.405 5.956 -33.617 1.00 77.75 166 ASN A O 1
ATOM 1304 N N . THR A 1 167 ? 18.852 7.151 -31.759 1.00 81.75 167 THR A N 1
ATOM 1305 C CA . THR A 1 167 ? 18.588 6.063 -30.820 1.00 81.75 167 THR A CA 1
ATOM 1306 C C . THR A 1 167 ? 17.086 5.855 -30.696 1.00 81.75 167 THR A C 1
ATOM 1308 O O . THR A 1 167 ? 16.355 6.759 -30.296 1.00 81.75 167 THR A O 1
ATOM 1311 N N . ALA A 1 168 ? 16.634 4.652 -31.032 1.00 83.88 168 ALA A N 1
ATOM 1312 C CA . ALA A 1 168 ? 15.245 4.242 -30.901 1.00 83.88 168 ALA A CA 1
ATOM 1313 C C . ALA A 1 168 ? 15.113 3.206 -29.783 1.00 83.88 168 ALA A C 1
ATOM 1315 O O . ALA A 1 168 ? 15.838 2.204 -29.766 1.00 83.88 168 ALA A O 1
ATOM 1316 N N . TYR A 1 169 ? 14.159 3.439 -28.883 1.00 86.38 169 TYR A N 1
ATOM 1317 C CA . TYR A 1 169 ? 13.818 2.544 -27.784 1.00 86.38 169 TYR A CA 1
ATOM 1318 C C . TYR A 1 169 ? 12.541 1.792 -28.140 1.00 86.38 169 TYR A C 1
ATOM 1320 O O . TYR A 1 169 ? 11.569 2.390 -28.597 1.00 86.38 169 TYR A O 1
ATOM 1328 N N . ARG A 1 170 ? 12.513 0.480 -27.925 1.00 87.75 170 ARG A N 1
ATOM 1329 C CA . ARG A 1 170 ? 11.334 -0.343 -28.192 1.00 87.75 170 ARG A CA 1
ATOM 1330 C C . ARG A 1 170 ? 11.021 -1.237 -27.012 1.00 87.75 170 ARG A C 1
ATOM 1332 O O . ARG A 1 170 ? 11.885 -1.962 -26.532 1.00 87.75 170 ARG A O 1
ATOM 1339 N N . ARG A 1 171 ? 9.768 -1.246 -26.572 1.00 86.81 171 ARG A N 1
ATOM 1340 C CA . ARG A 1 171 ? 9.319 -2.167 -25.530 1.00 86.81 171 ARG A CA 1
ATOM 1341 C C . ARG A 1 171 ? 9.182 -3.584 -26.088 1.00 86.81 171 ARG A C 1
ATOM 1343 O O . ARG A 1 171 ? 8.527 -3.802 -27.102 1.00 86.81 171 ARG A O 1
ATOM 1350 N N . LEU A 1 172 ? 9.763 -4.570 -25.409 1.00 83.62 172 LEU A N 1
ATOM 1351 C CA . LEU A 1 172 ? 9.755 -5.971 -25.847 1.00 83.62 172 LEU A CA 1
ATOM 1352 C C . LEU A 1 172 ? 8.388 -6.656 -25.696 1.00 83.62 172 LEU A C 1
ATOM 1354 O O . LEU A 1 172 ? 8.138 -7.656 -26.366 1.00 83.62 172 LEU A O 1
ATOM 1358 N N . SER A 1 173 ? 7.505 -6.156 -24.825 1.00 81.25 173 SER A N 1
ATOM 1359 C CA . SER A 1 173 ? 6.203 -6.786 -24.559 1.00 81.25 173 SER A CA 1
ATOM 1360 C C . SER A 1 173 ? 5.196 -6.626 -25.699 1.00 81.25 173 SER A C 1
ATOM 1362 O O . SER A 1 173 ? 4.460 -7.562 -26.000 1.00 81.25 173 SER A O 1
ATOM 1364 N N . ASP A 1 174 ? 5.142 -5.446 -26.313 1.00 84.69 174 ASP A N 1
ATOM 1365 C CA . ASP A 1 174 ? 4.142 -5.051 -27.317 1.00 84.69 174 ASP A CA 1
ATOM 1366 C C . ASP A 1 174 ? 4.763 -4.466 -28.596 1.00 84.69 174 ASP A C 1
ATOM 1368 O O . ASP A 1 174 ? 4.067 -4.315 -29.601 1.00 84.69 174 ASP A O 1
ATOM 1372 N N . GLY A 1 175 ? 6.071 -4.193 -28.595 1.00 83.31 175 GLY A N 1
ATOM 1373 C CA . GLY A 1 175 ? 6.779 -3.596 -29.721 1.00 83.31 175 GLY A CA 1
ATOM 1374 C C . GLY A 1 175 ? 6.578 -2.086 -29.856 1.00 83.31 175 GLY A C 1
ATOM 1375 O O . GLY A 1 175 ? 6.951 -1.545 -30.897 1.00 83.31 175 GLY A O 1
ATOM 1376 N N . GLU A 1 176 ? 5.999 -1.413 -28.856 1.00 86.56 176 GLU A N 1
ATOM 1377 C CA . GLU A 1 176 ? 5.791 0.038 -28.873 1.00 86.56 176 GLU A CA 1
ATOM 1378 C C . GLU A 1 176 ? 7.131 0.787 -28.923 1.00 86.56 176 GLU A C 1
ATOM 1380 O O . GLU A 1 176 ? 8.078 0.455 -28.203 1.00 86.56 176 GLU A O 1
ATOM 1385 N N . GLU A 1 177 ? 7.212 1.794 -29.795 1.00 86.44 177 GLU A N 1
ATOM 1386 C CA . GLU A 1 177 ? 8.360 2.696 -29.891 1.00 86.44 177 GLU A CA 1
ATOM 1387 C C . GLU A 1 177 ? 8.245 3.782 -28.818 1.00 86.44 177 GLU A C 1
ATOM 1389 O O . GLU A 1 177 ? 7.224 4.460 -28.708 1.00 86.44 177 GLU A O 1
ATOM 1394 N N . LEU A 1 178 ? 9.293 3.916 -28.011 1.00 86.19 178 LEU A N 1
ATOM 1395 C CA . LEU A 1 178 ? 9.366 4.821 -26.875 1.00 86.19 178 LEU A CA 1
ATOM 1396 C C . LEU A 1 178 ? 10.359 5.947 -27.168 1.00 86.19 178 LEU A C 1
ATOM 1398 O O . LEU A 1 178 ? 11.382 5.748 -27.826 1.00 86.19 178 LEU A O 1
ATOM 1402 N N . ASP A 1 179 ? 10.074 7.126 -26.622 1.00 85.31 179 ASP A N 1
ATOM 1403 C CA . ASP A 1 179 ? 11.018 8.244 -26.604 1.00 85.31 179 ASP A CA 1
ATOM 1404 C C . ASP A 1 179 ? 12.034 8.070 -25.461 1.00 85.31 179 ASP A C 1
ATOM 1406 O O . ASP A 1 179 ? 11.709 7.480 -24.429 1.00 85.31 179 ASP A O 1
ATOM 1410 N N . GLY A 1 180 ? 13.239 8.625 -25.600 1.00 80.19 180 GLY A N 1
ATOM 1411 C CA . GLY A 1 180 ? 14.280 8.600 -24.565 1.00 80.19 180 GLY A CA 1
ATOM 1412 C C . GLY A 1 180 ? 13.889 9.327 -23.271 1.00 80.19 180 GLY A C 1
ATOM 1413 O O . GLY A 1 180 ? 14.446 9.030 -22.213 1.00 80.19 180 GLY A O 1
ATOM 1414 N N . ASP A 1 181 ? 12.905 10.230 -23.347 1.00 86.00 181 ASP A N 1
ATOM 1415 C CA . ASP A 1 181 ? 12.275 10.901 -22.200 1.00 86.00 181 ASP A CA 1
ATOM 1416 C C . ASP A 1 181 ? 11.178 10.059 -21.518 1.00 86.00 181 ASP A C 1
ATOM 1418 O O . ASP A 1 181 ? 10.571 10.491 -20.537 1.00 86.00 181 ASP A O 1
ATOM 1422 N N . SER A 1 182 ? 10.923 8.843 -22.006 1.00 85.12 182 SER A N 1
ATOM 1423 C CA . SER A 1 182 ? 10.029 7.894 -21.338 1.00 85.12 182 SER A CA 1
ATOM 1424 C C . SER A 1 182 ? 10.706 7.286 -20.108 1.00 85.12 182 SER A C 1
ATOM 1426 O O . SER A 1 182 ? 11.933 7.216 -20.021 1.00 85.12 182 SER A O 1
ATOM 1428 N N . TYR A 1 183 ? 9.902 6.800 -19.163 1.00 86.50 183 TYR A N 1
ATOM 1429 C CA . TYR A 1 183 ? 10.396 6.074 -17.993 1.00 86.50 183 TYR A CA 1
ATOM 1430 C C . TYR A 1 183 ? 10.410 4.563 -18.243 1.00 86.50 183 TYR A C 1
ATOM 1432 O O . TYR A 1 183 ? 9.437 3.996 -18.746 1.00 86.50 183 TYR A O 1
ATOM 1440 N N . GLY A 1 184 ? 11.511 3.913 -17.869 1.00 85.81 184 GLY A N 1
ATOM 1441 C CA . GLY A 1 184 ? 11.649 2.462 -17.803 1.00 85.81 184 GLY A CA 1
ATOM 1442 C C . GLY A 1 184 ? 11.603 1.977 -16.356 1.00 85.81 184 GLY A C 1
ATOM 1443 O O . GLY A 1 184 ? 12.302 2.513 -15.496 1.00 85.81 184 GLY A O 1
ATOM 1444 N N . PHE A 1 185 ? 10.795 0.948 -16.094 1.00 87.94 185 PHE A N 1
ATOM 1445 C CA . PHE A 1 185 ? 10.733 0.286 -14.792 1.00 87.94 185 PHE A CA 1
ATOM 1446 C C . PHE A 1 185 ? 11.809 -0.794 -14.692 1.00 87.94 185 PHE A C 1
ATOM 1448 O O . PHE A 1 185 ? 11.840 -1.714 -15.505 1.00 87.94 185 PHE A O 1
ATOM 1455 N N . MET A 1 186 ? 12.654 -0.726 -13.669 1.00 86.69 186 MET A N 1
ATOM 1456 C CA . MET A 1 186 ? 13.661 -1.742 -13.385 1.00 86.69 186 MET A CA 1
ATOM 1457 C C . MET A 1 186 ? 13.303 -2.519 -12.121 1.00 86.69 186 MET A C 1
ATOM 1459 O O . MET A 1 186 ? 13.234 -1.910 -11.049 1.00 86.69 186 MET A O 1
ATOM 1463 N N . PRO A 1 187 ? 13.156 -3.853 -12.202 1.00 85.12 187 PRO A N 1
ATOM 1464 C CA . PRO A 1 187 ? 13.030 -4.692 -11.020 1.00 85.12 187 PRO A CA 1
ATOM 1465 C C . PRO A 1 187 ? 14.218 -4.499 -10.070 1.00 85.12 187 PRO A C 1
ATOM 1467 O O . PRO A 1 187 ? 15.376 -4.499 -10.491 1.00 85.12 187 PRO A O 1
ATOM 1470 N N . GLY A 1 188 ? 13.928 -4.354 -8.782 1.00 84.94 188 GLY A N 1
ATOM 1471 C CA . GLY A 1 188 ? 14.910 -4.116 -7.730 1.00 84.94 188 GLY A CA 1
ATOM 1472 C C . GLY A 1 188 ? 14.628 -4.939 -6.477 1.00 84.94 188 GLY A C 1
ATOM 1473 O O . GLY A 1 188 ? 13.622 -5.641 -6.375 1.00 84.94 188 GLY A O 1
ATOM 1474 N N . GLU A 1 189 ? 15.543 -4.863 -5.511 1.00 82.00 189 GLU A N 1
ATOM 1475 C CA . GLU A 1 189 ? 15.333 -5.474 -4.200 1.00 82.00 189 GLU A CA 1
ATOM 1476 C C . GLU A 1 189 ? 14.249 -4.703 -3.434 1.00 82.00 189 GLU A C 1
ATOM 1478 O O . GLU A 1 189 ? 14.296 -3.475 -3.352 1.00 82.00 189 GLU A O 1
ATOM 1483 N N . ASP A 1 190 ? 13.270 -5.422 -2.879 1.00 83.19 190 ASP A N 1
ATOM 1484 C CA . ASP A 1 190 ? 12.243 -4.815 -2.034 1.00 83.19 190 ASP A CA 1
ATOM 1485 C C . ASP A 1 190 ? 12.889 -4.333 -0.721 1.00 83.19 190 ASP A C 1
ATOM 1487 O O . ASP A 1 190 ? 13.414 -5.156 0.039 1.00 83.19 190 ASP A O 1
ATOM 1491 N N . PRO A 1 191 ? 12.873 -3.019 -0.422 1.00 83.75 191 PRO A N 1
ATOM 1492 C CA . PRO A 1 191 ? 13.459 -2.498 0.808 1.00 83.75 191 PRO A CA 1
ATOM 1493 C C . PRO A 1 191 ? 12.694 -2.954 2.056 1.00 83.75 191 PRO A C 1
ATOM 1495 O O . PRO A 1 191 ? 13.231 -2.898 3.167 1.00 83.75 191 PRO A O 1
ATOM 1498 N N . VAL A 1 192 ? 11.436 -3.386 1.907 1.00 80.94 192 VAL A N 1
ATOM 1499 C CA . VAL A 1 192 ? 10.654 -3.936 3.007 1.00 80.94 192 VAL A CA 1
ATOM 1500 C C . VAL A 1 192 ? 10.988 -5.421 3.139 1.00 80.94 192 VAL A C 1
ATOM 1502 O O . VAL A 1 192 ? 10.682 -6.216 2.250 1.00 80.94 192 VAL A O 1
ATOM 1505 N N . PRO A 1 193 ? 11.564 -5.855 4.274 1.00 77.44 193 PRO A N 1
ATOM 1506 C CA . PRO A 1 193 ? 11.932 -7.247 4.441 1.00 77.44 193 PRO A CA 1
ATOM 1507 C C . PRO A 1 193 ? 10.694 -8.141 4.357 1.00 77.44 193 PRO A C 1
ATOM 1509 O O . PRO A 1 193 ? 9.641 -7.864 4.952 1.00 77.44 193 PRO A O 1
ATOM 1512 N N . HIS A 1 194 ? 10.841 -9.263 3.655 1.00 75.38 194 HIS A N 1
ATOM 1513 C CA . HIS A 1 194 ? 9.785 -10.258 3.574 1.00 75.38 194 HIS A CA 1
ATOM 1514 C C . HIS A 1 194 ? 9.399 -10.727 4.983 1.00 75.38 194 HIS A C 1
ATOM 1516 O O . HIS A 1 194 ? 10.253 -11.027 5.830 1.00 75.38 194 HIS A O 1
ATOM 1522 N N . TYR A 1 195 ? 8.094 -10.821 5.241 1.00 63.53 195 TYR A N 1
ATOM 1523 C CA . TYR A 1 195 ? 7.602 -11.287 6.527 1.00 63.53 195 TYR A CA 1
ATOM 1524 C C . TYR A 1 195 ? 8.091 -12.712 6.810 1.00 63.53 195 TYR A C 1
ATOM 1526 O O . TYR A 1 195 ? 7.765 -13.662 6.094 1.00 63.53 195 TYR A O 1
ATOM 1534 N N . ASN A 1 196 ? 8.853 -12.874 7.890 1.00 66.62 196 ASN A N 1
ATOM 1535 C CA . ASN A 1 196 ? 9.249 -14.174 8.408 1.00 66.62 196 ASN A CA 1
ATOM 1536 C C . ASN A 1 196 ? 8.512 -14.402 9.730 1.00 66.62 196 ASN A C 1
ATOM 1538 O O . ASN A 1 196 ? 8.678 -13.615 10.665 1.00 66.62 196 ASN A O 1
ATOM 1542 N N . ARG A 1 197 ? 7.661 -15.441 9.780 1.00 56.69 197 ARG A N 1
ATOM 1543 C CA . ARG A 1 197 ? 6.715 -15.736 10.876 1.00 56.69 197 ARG A CA 1
ATOM 1544 C C . ARG A 1 197 ? 7.362 -15.518 12.253 1.00 56.69 197 ARG A C 1
ATOM 1546 O O . ARG A 1 197 ? 8.112 -16.363 12.732 1.00 56.69 197 ARG A O 1
ATOM 1553 N N . GLY A 1 198 ? 7.051 -14.381 12.879 1.00 54.25 198 GLY A N 1
ATOM 1554 C CA . GLY A 1 198 ? 7.476 -14.026 14.237 1.00 54.25 198 GLY A CA 1
ATOM 1555 C C . GLY A 1 198 ? 8.865 -13.392 14.402 1.00 54.25 198 GLY A C 1
ATOM 1556 O O . GLY A 1 198 ? 9.264 -13.178 15.541 1.00 54.25 198 GLY A O 1
ATOM 1557 N N . ARG A 1 199 ? 9.611 -13.090 13.328 1.00 53.94 199 ARG A N 1
ATOM 1558 C CA . ARG A 1 199 ? 10.961 -12.483 13.417 1.00 53.94 199 ARG A CA 1
ATOM 1559 C C . ARG A 1 199 ? 11.086 -11.088 12.804 1.00 53.94 199 ARG A C 1
ATOM 1561 O O . ARG A 1 199 ? 12.005 -10.369 13.172 1.00 53.94 199 ARG A O 1
ATOM 1568 N N . THR A 1 200 ? 10.161 -10.691 11.933 1.00 65.38 200 THR A N 1
ATOM 1569 C CA . THR A 1 200 ? 10.195 -9.389 11.244 1.00 65.38 200 THR A CA 1
ATOM 1570 C C . THR A 1 200 ? 9.033 -8.507 11.705 1.00 65.38 200 THR A C 1
ATOM 1572 O O . THR A 1 200 ? 8.164 -8.154 10.912 1.00 65.38 200 THR A O 1
ATOM 1575 N N . ARG A 1 201 ? 8.954 -8.211 13.009 1.00 72.94 201 ARG A N 1
ATOM 1576 C CA . ARG A 1 201 ? 8.065 -7.147 13.501 1.00 72.94 201 ARG A CA 1
ATOM 1577 C C . ARG A 1 201 ? 8.810 -5.824 13.359 1.00 72.94 201 ARG A C 1
ATOM 1579 O O . ARG A 1 201 ? 9.868 -5.661 13.959 1.00 72.94 201 ARG A O 1
ATOM 1586 N N . ILE A 1 202 ? 8.269 -4.911 12.559 1.00 78.81 202 ILE A N 1
ATOM 1587 C CA . ILE A 1 202 ? 8.799 -3.553 12.399 1.00 78.81 202 ILE A CA 1
ATOM 1588 C C . ILE A 1 202 ? 8.026 -2.652 13.360 1.00 78.81 202 ILE A C 1
ATOM 1590 O O . ILE A 1 202 ? 6.841 -2.423 13.149 1.00 78.81 202 ILE A O 1
ATOM 1594 N N . GLU A 1 203 ? 8.658 -2.170 14.431 1.00 78.06 203 GLU A N 1
ATOM 1595 C CA . GLU A 1 203 ? 7.945 -1.335 15.406 1.00 78.06 203 GLU A CA 1
ATOM 1596 C C . GLU A 1 203 ? 7.473 -0.017 14.763 1.00 78.06 203 GLU A C 1
ATOM 1598 O O . GLU A 1 203 ? 8.305 0.736 14.239 1.00 78.06 203 GLU A O 1
ATOM 1603 N N . PRO A 1 204 ? 6.160 0.285 14.797 1.00 75.06 204 PRO A N 1
ATOM 1604 C CA . PRO A 1 204 ? 5.643 1.563 14.329 1.00 75.06 204 PRO A CA 1
ATOM 1605 C C . PRO A 1 204 ? 6.216 2.705 15.170 1.00 75.06 204 PRO A C 1
ATOM 1607 O O . PRO A 1 204 ? 6.163 2.672 16.399 1.00 75.06 204 PRO A O 1
ATOM 1610 N N . ARG A 1 205 ? 6.733 3.748 14.517 1.00 77.81 205 ARG A N 1
ATOM 1611 C CA . ARG A 1 205 ? 7.111 4.992 15.196 1.00 77.81 205 ARG A CA 1
ATOM 1612 C C . ARG A 1 205 ? 5.891 5.906 15.237 1.00 77.81 205 ARG A C 1
ATOM 1614 O O . ARG A 1 205 ? 5.462 6.412 14.203 1.00 77.81 205 ARG A O 1
ATOM 1621 N N . LEU A 1 206 ? 5.302 6.066 16.419 1.00 60.19 206 LEU A N 1
ATOM 1622 C CA . LEU A 1 206 ? 4.176 6.971 16.644 1.00 60.19 206 LEU A CA 1
ATOM 1623 C C . LEU A 1 206 ? 4.734 8.329 17.083 1.00 60.19 206 LEU A C 1
ATOM 1625 O O . LEU A 1 206 ? 5.355 8.433 18.134 1.00 60.19 206 LEU A O 1
ATOM 1629 N N . GLY A 1 207 ? 4.549 9.346 16.244 1.00 45.47 207 GLY A N 1
ATOM 1630 C CA . GLY A 1 207 ? 5.184 10.657 16.387 1.00 45.47 207 GLY A CA 1
ATOM 1631 C C . GLY A 1 207 ? 6.160 10.884 15.240 1.00 45.47 207 GLY A C 1
ATOM 1632 O O . GLY A 1 207 ? 7.197 10.232 15.167 1.00 45.47 207 GLY A O 1
ATOM 1633 N N . GLY A 1 208 ? 5.790 11.769 14.311 1.00 41.28 208 GLY A N 1
ATOM 1634 C CA . GLY A 1 208 ? 6.648 12.167 13.199 1.00 41.28 208 GLY A CA 1
ATOM 1635 C C . GLY A 1 208 ? 7.922 12.806 13.738 1.00 41.28 208 GLY A C 1
ATOM 1636 O O . GLY A 1 208 ? 7.910 13.963 14.142 1.00 41.28 208 GLY A O 1
ATOM 1637 N N . GLY A 1 209 ? 8.990 12.024 13.789 1.00 32.34 209 GLY A N 1
ATOM 1638 C CA . GLY A 1 209 ? 10.344 12.492 14.016 1.00 32.34 209 GLY A CA 1
ATOM 1639 C C . GLY A 1 209 ? 11.161 12.166 12.778 1.00 32.34 209 GLY A C 1
ATOM 1640 O O . GLY A 1 209 ? 11.099 11.031 12.295 1.00 32.34 209 GLY A O 1
ATOM 1641 N N . GLU A 1 210 ? 11.864 13.180 12.277 1.00 32.50 210 GLU A N 1
ATOM 1642 C CA . GLU A 1 210 ? 13.035 13.013 11.409 1.00 32.50 210 GLU A CA 1
ATOM 1643 C C . GLU A 1 210 ? 14.018 11.977 11.984 1.00 32.50 210 GLU A C 1
ATOM 1645 O O . GLU A 1 210 ? 14.177 11.917 13.229 1.00 32.50 210 GLU A O 1
#

Radius of gyration: 28.99 Å; chains: 1; bounding box: 73×39×81 Å

pLDDT: mean 73.04, std 15.56, range [32.34, 94.25]

Foldseek 3Di:
DDDDDDPCVVVCVLVVLLVVLDVVPDDDDDDDPPVVVVVVVVVVSVVVSVVVSLVVLVPDDPVSHPPVNDDPPDPPPDDPCRVVVPPPDPDDDDDPLQLVLDPPVSVVVVVVVVVVVCVVCVVPDDDPDDDDFDWDKDQQQVDDPVQCVQLQKDWDDADPVGDDPRIWIAHNPPRDIDDSRDIGTHGDDDPQDDDDVPPRNDHDDDDDDD